Protein AF-A0A535EI92-F1 (afdb_monomer_lite)

Secondary structure (DSSP, 8-state):
---------PPPHHHHHHHHHHSS--EEEEEEEEEETTT--EEEEEEEEE-SSS-EEEEEEEEPBTBPP-EEEEEEETTEEEEEETT-SSBEE--SPPP----TT-EEEEEEEEEEETTEEEEEEEEEETTEEEEEEEETTT--EEEEEEE-TTSEEEEEEEESTT-SPPP-PPPGGGBPPPPPEEEEETT-EEE-SSEEEEEEEEEEEEPPSSTT--PPTTEEEEEEEEEEEE-SSS-EE-----EEE-TT--EE---S--SSSB----EE-TT-EEEEEEEEEEETT--S-EEEEEETTEEEEEE--

Sequence (309 aa):
MGAAVGCSLQPSPSELWGRPLQSSARNAHATITATSGASGTALQGDGVVVFKPRTAMSFRLRTRPGASPGELDVLEVNGVTYQRGAADQKWQHSSAPAPDPTWTGGTNPRLLGEDTVGGDRAWHLQATRGAAHVEMWVRQRDGYPLQVLTSNGTGTVFRFIYDQFNTASGVAAPRTPDIKPPARALSGRVGGALSLSTARISVISCDDNATPDDQTIVPRPGNRFVVVEVAVQNTGSGDLSTFFDWLLTDSARDTWSQALSVREPSFLGGELAPGETAQGYLTYEVTTSASQLVLTVKLDDDTASFALT

Structure (mmCIF, N/CA/C/O backbone):
data_AF-A0A535EI92-F1
#
_entry.id   AF-A0A535EI92-F1
#
loop_
_atom_site.group_PDB
_atom_site.id
_atom_site.type_symbol
_atom_site.label_atom_id
_atom_site.label_alt_id
_atom_site.label_comp_id
_atom_site.label_asym_id
_atom_site.label_entity_id
_atom_site.label_seq_id
_atom_site.pdbx_PDB_ins_code
_atom_site.Cartn_x
_atom_site.Cartn_y
_atom_site.Cartn_z
_atom_site.occupancy
_atom_site.B_iso_or_equiv
_atom_site.auth_seq_id
_atom_site.auth_comp_id
_atom_site.auth_asym_id
_atom_site.auth_atom_id
_atom_site.pdbx_PDB_model_num
ATOM 1 N N . MET A 1 1 ? 28.784 2.306 -68.649 1.00 40.06 1 MET A N 1
ATOM 2 C CA . MET A 1 1 ? 29.080 2.662 -67.245 1.00 40.06 1 MET A CA 1
ATOM 3 C C . MET A 1 1 ? 27.760 2.970 -66.560 1.00 40.06 1 MET A C 1
ATOM 5 O O . MET A 1 1 ? 27.216 4.039 -66.785 1.00 40.06 1 MET A O 1
ATOM 9 N N . GLY A 1 2 ? 27.188 2.005 -65.836 1.00 36.56 2 GLY A N 1
ATOM 10 C CA . GLY A 1 2 ? 25.969 2.203 -65.049 1.00 36.56 2 GLY A CA 1
ATOM 11 C C . GLY A 1 2 ? 26.345 2.270 -63.576 1.00 36.56 2 GLY A C 1
ATOM 12 O O . GLY A 1 2 ? 26.872 1.296 -63.046 1.00 36.56 2 GLY A O 1
ATOM 13 N N . ALA A 1 3 ? 26.141 3.424 -62.944 1.00 41.53 3 ALA A N 1
ATOM 14 C CA . ALA A 1 3 ? 26.351 3.594 -61.514 1.00 41.53 3 ALA A CA 1
ATOM 15 C C . ALA A 1 3 ? 25.178 2.956 -60.757 1.00 41.53 3 ALA A C 1
ATOM 17 O O . ALA A 1 3 ? 24.031 3.373 -60.912 1.00 41.53 3 ALA A O 1
ATOM 18 N N . ALA A 1 4 ? 25.466 1.934 -59.952 1.00 41.41 4 ALA A N 1
ATOM 19 C CA . ALA A 1 4 ? 24.516 1.384 -58.999 1.00 41.41 4 ALA A CA 1
ATOM 20 C C . ALA A 1 4 ? 24.383 2.362 -57.824 1.00 41.41 4 ALA A C 1
ATOM 22 O O . ALA A 1 4 ? 25.309 2.528 -57.030 1.00 41.41 4 ALA A O 1
ATOM 23 N N . VAL A 1 5 ? 23.234 3.028 -57.728 1.00 44.19 5 VAL A N 1
ATOM 24 C CA . VAL A 1 5 ? 22.846 3.800 -56.546 1.00 44.19 5 VAL A CA 1
ATOM 25 C C . VAL A 1 5 ? 22.486 2.793 -55.456 1.00 44.19 5 VAL A C 1
ATOM 27 O O . VAL A 1 5 ? 21.431 2.163 -55.500 1.00 44.19 5 VAL A O 1
ATOM 30 N N . GLY A 1 6 ? 23.394 2.595 -54.502 1.00 41.72 6 GLY A N 1
ATOM 31 C CA . GLY A 1 6 ? 23.129 1.819 -53.297 1.00 41.72 6 GLY A CA 1
ATOM 32 C C . GLY A 1 6 ? 22.065 2.527 -52.465 1.00 41.72 6 GLY A C 1
ATOM 33 O O . GLY A 1 6 ? 22.350 3.509 -51.787 1.00 41.72 6 GLY A O 1
ATOM 34 N N . CYS A 1 7 ? 20.827 2.051 -52.539 1.00 40.75 7 CYS A N 1
ATOM 35 C CA . CYS A 1 7 ? 19.742 2.522 -51.695 1.00 40.75 7 CYS A CA 1
ATOM 36 C C . CYS A 1 7 ? 19.939 1.912 -50.298 1.00 40.75 7 CYS A C 1
ATOM 38 O O . CYS A 1 7 ? 19.491 0.797 -50.033 1.00 40.75 7 CYS A O 1
ATOM 40 N N . SER A 1 8 ? 20.664 2.592 -49.405 1.00 49.22 8 SER A N 1
ATOM 41 C CA . SER A 1 8 ? 20.621 2.240 -47.984 1.00 49.22 8 SER A CA 1
ATOM 42 C C . SER A 1 8 ? 19.255 2.670 -47.453 1.00 49.22 8 SER A C 1
ATOM 44 O O . SER A 1 8 ? 19.061 3.837 -47.112 1.00 49.22 8 SER A O 1
ATOM 46 N N . LEU A 1 9 ? 18.288 1.752 -47.449 1.00 63.69 9 LEU A N 1
ATOM 47 C CA . LEU A 1 9 ? 16.987 1.965 -46.821 1.00 63.69 9 LEU A CA 1
ATOM 48 C C . LEU A 1 9 ? 17.207 2.296 -45.341 1.00 63.69 9 LEU A C 1
ATOM 50 O O . LEU A 1 9 ? 17.597 1.443 -44.543 1.00 63.69 9 LEU A O 1
ATOM 54 N N . GLN A 1 10 ? 17.004 3.565 -44.997 1.00 73.81 10 GLN A N 1
ATOM 55 C CA . GLN A 1 10 ? 17.010 4.021 -43.618 1.00 73.81 10 GLN A CA 1
ATOM 56 C C . GLN A 1 10 ? 15.885 3.291 -42.863 1.00 73.81 10 GLN A C 1
ATOM 58 O O . GLN A 1 10 ? 14.774 3.203 -43.391 1.00 73.81 10 GLN A O 1
ATOM 63 N N . PRO A 1 11 ? 16.140 2.759 -41.654 1.00 86.44 11 PRO A N 1
ATOM 64 C CA . PRO A 1 11 ? 15.120 2.050 -40.891 1.00 86.44 11 PRO A CA 1
ATOM 65 C C . PRO A 1 11 ? 13.905 2.940 -40.632 1.00 86.44 11 PRO A C 1
ATOM 67 O O . PRO A 1 11 ? 14.052 4.100 -40.237 1.00 86.44 11 PRO A O 1
ATOM 70 N N . SER A 1 12 ? 12.704 2.398 -40.807 1.00 94.94 12 SER A N 1
ATOM 71 C CA . SER A 1 12 ? 11.475 3.113 -40.476 1.00 94.94 12 SER A CA 1
ATOM 72 C C . SER A 1 12 ? 11.352 3.327 -38.957 1.00 94.94 12 SER A C 1
ATOM 74 O O . SER A 1 12 ? 11.836 2.507 -38.169 1.00 94.94 12 SER A O 1
ATOM 76 N N . PRO A 1 13 ? 10.644 4.377 -38.498 1.00 96.69 13 PRO A N 1
ATOM 77 C CA . PRO A 1 13 ? 10.394 4.586 -37.071 1.00 96.69 13 PRO A CA 1
ATOM 78 C C . PRO A 1 13 ? 9.729 3.390 -36.375 1.00 96.69 13 PRO A C 1
ATOM 80 O O . PRO A 1 13 ? 10.030 3.107 -35.219 1.00 96.69 13 PRO A O 1
ATOM 83 N N . SER A 1 14 ? 8.861 2.657 -37.081 1.00 96.06 14 SER A N 1
ATOM 84 C CA . SER A 1 14 ? 8.197 1.464 -36.536 1.00 96.06 14 SER A CA 1
ATOM 85 C C . SER A 1 14 ? 9.169 0.307 -36.323 1.00 96.06 14 SER A C 1
ATOM 87 O O . SER A 1 14 ? 9.126 -0.344 -35.279 1.00 96.06 14 SER A O 1
ATOM 89 N N . GLU A 1 15 ? 10.088 0.081 -37.263 1.00 95.75 15 GLU A N 1
ATOM 90 C CA . GLU A 1 15 ? 11.153 -0.911 -37.089 1.00 95.75 15 GLU A CA 1
ATOM 91 C C . GLU A 1 15 ? 12.067 -0.524 -35.926 1.00 95.75 15 GLU A C 1
ATOM 93 O O . GLU A 1 15 ? 12.337 -1.351 -35.058 1.00 95.75 15 GLU A O 1
ATOM 98 N N . LEU A 1 16 ? 12.503 0.739 -35.864 1.00 96.94 16 LEU A N 1
ATOM 99 C CA . LEU A 1 16 ? 13.352 1.247 -34.784 1.00 96.94 16 LEU A CA 1
ATOM 100 C C . LEU A 1 16 ? 12.697 1.107 -33.404 1.00 96.94 16 LEU A C 1
ATOM 102 O O . LEU A 1 16 ? 13.362 0.690 -32.459 1.00 96.94 16 LEU A O 1
ATOM 106 N N . TRP A 1 17 ? 11.397 1.386 -33.295 1.00 97.31 17 TRP A N 1
ATOM 107 C CA . TRP A 1 17 ? 10.634 1.231 -32.054 1.00 97.31 17 TRP A CA 1
ATOM 108 C C . TRP A 1 17 ? 10.570 -0.225 -31.567 1.00 97.31 17 TRP A C 1
ATOM 110 O O . TRP A 1 17 ? 10.648 -0.497 -30.368 1.00 97.31 17 TRP A O 1
ATOM 120 N N . GLY A 1 18 ? 10.453 -1.180 -32.495 1.00 95.88 18 GLY A N 1
ATOM 121 C CA . GLY A 1 18 ? 10.402 -2.611 -32.187 1.00 95.88 18 GLY A CA 1
ATOM 122 C C . GLY A 1 18 ? 11.764 -3.254 -31.894 1.00 95.88 18 GLY A C 1
ATOM 123 O O . GLY A 1 18 ? 11.810 -4.316 -31.268 1.00 95.88 18 GLY A O 1
ATOM 124 N N . ARG A 1 19 ? 12.877 -2.631 -32.307 1.00 96.25 19 ARG A N 1
ATOM 125 C CA . ARG A 1 19 ? 14.232 -3.216 -32.229 1.00 96.25 19 ARG A CA 1
ATOM 126 C C . ARG A 1 19 ? 14.643 -3.716 -30.847 1.00 96.25 19 ARG A C 1
ATOM 128 O O . ARG A 1 19 ? 15.116 -4.850 -30.776 1.00 96.25 19 ARG A O 1
ATOM 135 N N . PRO A 1 20 ? 14.440 -2.972 -29.750 1.00 96.62 20 PRO A N 1
ATOM 136 C CA . PRO A 1 20 ? 14.756 -3.473 -28.416 1.00 96.62 20 PRO A CA 1
ATOM 137 C C . PRO A 1 20 ? 14.125 -4.834 -28.087 1.00 96.62 20 PRO A C 1
ATOM 139 O O . PRO A 1 20 ? 14.799 -5.704 -27.531 1.00 96.62 20 PRO A O 1
ATOM 142 N N . LEU A 1 21 ? 12.879 -5.083 -28.512 1.00 92.62 21 LEU A N 1
ATOM 143 C CA . LEU A 1 21 ? 12.201 -6.372 -28.315 1.00 92.62 21 LEU A CA 1
ATOM 144 C C . LEU A 1 21 ? 12.803 -7.498 -29.164 1.00 92.62 21 LEU A C 1
ATOM 146 O O . LEU A 1 21 ? 12.713 -8.663 -28.781 1.00 92.62 21 LEU A O 1
ATOM 150 N N . GLN A 1 22 ? 13.462 -7.174 -30.273 1.00 94.50 22 GLN A N 1
ATOM 151 C CA . GLN A 1 22 ? 14.136 -8.131 -31.157 1.00 94.50 22 GLN A CA 1
ATOM 152 C C . GLN A 1 22 ? 15.621 -8.323 -30.804 1.00 94.50 22 GLN A C 1
ATOM 154 O O . GLN A 1 22 ? 16.217 -9.330 -31.171 1.00 94.50 22 GLN A O 1
ATOM 159 N N . SER A 1 23 ? 16.209 -7.389 -30.054 1.00 96.56 23 SER A N 1
ATOM 160 C CA . SER A 1 23 ? 17.613 -7.420 -29.639 1.00 96.56 23 SER A CA 1
ATOM 161 C C . SER A 1 23 ? 17.932 -8.546 -28.644 1.00 96.56 23 SER A C 1
ATOM 163 O O . SER A 1 23 ? 17.046 -9.164 -28.047 1.00 96.56 23 SER A O 1
ATOM 165 N N . SER A 1 24 ? 19.219 -8.776 -28.384 1.00 97.12 24 SER A N 1
ATOM 166 C CA . SER A 1 24 ? 19.689 -9.676 -27.324 1.00 97.12 24 SER A CA 1
ATOM 167 C C . SER A 1 24 ? 19.632 -9.081 -25.908 1.00 97.12 24 SER A C 1
ATOM 169 O O . SER A 1 24 ? 20.092 -9.739 -24.972 1.00 97.12 24 SER A O 1
ATOM 171 N N . ALA A 1 25 ? 19.086 -7.873 -25.712 1.00 96.19 25 ALA A N 1
ATOM 172 C CA . ALA A 1 25 ? 18.918 -7.289 -24.384 1.00 96.19 25 ALA A CA 1
ATOM 173 C C . ALA A 1 25 ? 17.900 -8.098 -23.563 1.00 96.19 25 ALA A C 1
ATOM 175 O O . ALA A 1 25 ? 16.751 -8.291 -23.971 1.00 96.19 25 ALA A O 1
ATOM 176 N N . ARG A 1 26 ? 18.334 -8.587 -22.399 1.00 96.50 26 ARG A N 1
ATOM 177 C CA . ARG A 1 26 ? 17.523 -9.355 -21.444 1.00 96.50 26 ARG A CA 1
ATOM 178 C C . ARG A 1 26 ? 17.284 -8.578 -20.163 1.00 96.50 26 ARG A C 1
ATOM 180 O O . ARG A 1 26 ? 16.163 -8.575 -19.668 1.00 96.50 26 ARG A O 1
ATOM 187 N N . ASN A 1 27 ? 18.319 -7.921 -19.654 1.00 96.94 27 ASN A N 1
ATOM 188 C CA . ASN A 1 27 ? 18.258 -7.042 -18.496 1.00 96.94 27 ASN A CA 1
ATOM 189 C C . ASN A 1 27 ? 19.295 -5.921 -18.622 1.00 96.94 27 ASN A C 1
ATOM 191 O O . ASN A 1 27 ? 20.163 -5.973 -19.498 1.00 96.94 27 ASN A O 1
ATOM 195 N N . ALA A 1 28 ? 19.172 -4.920 -17.764 1.00 97.56 28 ALA A N 1
ATOM 196 C CA . ALA A 1 28 ? 20.112 -3.822 -17.627 1.00 97.56 28 ALA A CA 1
ATOM 197 C C . ALA A 1 28 ? 20.137 -3.348 -16.176 1.00 97.56 28 ALA A C 1
ATOM 199 O O . ALA A 1 28 ? 19.125 -3.436 -15.469 1.00 97.56 28 ALA A O 1
ATOM 200 N N . HIS A 1 29 ? 21.275 -2.803 -15.766 1.00 97.44 29 HIS A N 1
ATOM 201 C CA . HIS A 1 29 ? 21.271 -1.838 -14.684 1.00 97.44 29 HIS A CA 1
ATOM 202 C C . HIS A 1 29 ? 20.548 -0.570 -15.167 1.00 97.44 29 HIS A C 1
ATOM 204 O O . HIS A 1 29 ? 20.582 -0.225 -16.354 1.00 97.44 29 HIS A O 1
ATOM 210 N N . ALA A 1 30 ? 19.829 0.085 -14.262 1.00 96.88 30 ALA A N 1
ATOM 211 C CA . ALA A 1 30 ? 19.029 1.251 -14.567 1.00 96.88 30 ALA A CA 1
ATOM 212 C C . ALA A 1 30 ? 19.160 2.299 -13.467 1.00 96.88 30 ALA A C 1
ATOM 214 O O . ALA A 1 30 ? 18.939 2.014 -12.291 1.00 96.88 30 ALA A O 1
ATOM 215 N N . THR A 1 31 ? 19.403 3.542 -13.870 1.00 96.44 31 THR A N 1
ATOM 216 C CA . THR A 1 31 ? 19.165 4.695 -12.998 1.00 96.44 31 THR A CA 1
ATOM 217 C C . THR A 1 31 ? 17.823 5.312 -13.343 1.00 96.44 31 THR A C 1
ATOM 219 O O . THR A 1 31 ? 17.448 5.400 -14.515 1.00 96.44 31 THR A O 1
ATOM 222 N N . ILE A 1 32 ? 17.089 5.736 -12.320 1.00 95.25 32 ILE A N 1
ATOM 223 C CA . ILE A 1 32 ? 15.795 6.394 -12.463 1.00 95.25 32 ILE A CA 1
ATOM 224 C C . ILE A 1 32 ? 15.858 7.785 -11.846 1.00 95.25 32 ILE A C 1
ATOM 226 O O . ILE A 1 32 ? 16.382 7.984 -10.752 1.00 95.25 32 ILE A O 1
ATOM 230 N N . THR A 1 33 ? 15.273 8.758 -12.532 1.00 93.00 33 THR A N 1
ATOM 231 C CA . THR A 1 33 ? 14.909 10.047 -11.943 1.00 93.00 33 THR A CA 1
ATOM 232 C C . THR A 1 33 ? 13.442 10.318 -12.215 1.00 93.00 33 THR A C 1
ATOM 234 O O . THR A 1 33 ? 12.990 10.086 -13.334 1.00 93.00 33 THR A O 1
ATOM 237 N N . ALA A 1 34 ? 12.710 10.820 -11.226 1.00 89.81 34 ALA A N 1
ATOM 238 C CA . ALA A 1 34 ? 11.322 11.231 -11.397 1.00 89.81 34 ALA A CA 1
ATOM 239 C C . ALA A 1 34 ? 11.150 12.693 -10.997 1.00 89.81 34 ALA A C 1
ATOM 241 O O . ALA A 1 34 ? 11.736 13.115 -10.002 1.00 89.81 34 ALA A O 1
ATOM 242 N N . THR A 1 35 ? 10.312 13.431 -11.721 1.00 84.31 35 THR A N 1
ATOM 243 C CA . THR A 1 35 ? 9.909 14.795 -11.359 1.00 84.31 35 THR A CA 1
ATOM 244 C C . THR A 1 35 ? 8.388 14.863 -11.289 1.00 84.31 35 THR A C 1
ATOM 246 O O . THR A 1 35 ? 7.707 14.595 -12.280 1.00 84.31 35 THR A O 1
ATOM 249 N N . SER A 1 36 ? 7.848 15.216 -10.120 1.00 74.75 36 SER A N 1
ATOM 250 C CA . SER A 1 36 ? 6.423 15.519 -9.940 1.00 74.75 36 SER A CA 1
ATOM 251 C C . SER A 1 36 ? 6.148 16.981 -10.294 1.00 74.75 36 SER A C 1
ATOM 253 O O . SER A 1 36 ? 6.672 17.883 -9.638 1.00 74.75 36 SER A O 1
ATOM 255 N N . GLY A 1 37 ? 5.309 17.224 -11.307 1.00 58.03 37 GLY A N 1
ATOM 256 C CA . GLY A 1 37 ? 4.952 18.580 -11.742 1.00 58.03 37 GLY A CA 1
ATOM 257 C C . GLY A 1 37 ? 4.198 19.418 -10.698 1.00 58.03 37 GLY A C 1
ATOM 258 O O . GLY A 1 37 ? 4.223 20.639 -10.789 1.00 58.03 37 GLY A O 1
ATOM 259 N N . ALA A 1 38 ? 3.563 18.793 -9.697 1.00 53.09 38 ALA A N 1
ATOM 260 C CA . ALA A 1 38 ? 2.739 19.488 -8.700 1.00 53.09 38 ALA A CA 1
ATOM 261 C C . ALA A 1 38 ? 3.468 19.794 -7.378 1.00 53.09 38 ALA A C 1
ATOM 263 O O . ALA A 1 38 ? 3.117 20.751 -6.695 1.00 53.09 38 ALA A O 1
ATOM 264 N N . SER A 1 39 ? 4.472 18.995 -7.001 1.00 56.25 39 SER A N 1
ATOM 265 C CA . SER A 1 39 ? 5.139 19.098 -5.691 1.00 56.25 39 SER A CA 1
ATOM 266 C C . SER A 1 39 ? 6.628 19.436 -5.773 1.00 56.25 39 SER A C 1
ATOM 268 O O . SER A 1 39 ? 7.278 19.571 -4.738 1.00 56.25 39 SER A O 1
ATOM 270 N N . GLY A 1 40 ? 7.206 19.502 -6.981 1.00 55.88 40 GLY A N 1
ATOM 271 C CA . GLY A 1 40 ? 8.652 19.670 -7.178 1.00 55.88 40 GLY A CA 1
ATOM 272 C C . GLY A 1 40 ? 9.491 18.520 -6.606 1.00 55.88 40 GLY A C 1
ATOM 273 O O . GLY A 1 40 ? 10.720 18.567 -6.649 1.00 55.88 40 GLY A O 1
ATOM 274 N N . THR A 1 41 ? 8.848 17.477 -6.067 1.00 60.22 41 THR A N 1
ATOM 275 C CA . THR A 1 41 ? 9.527 16.333 -5.471 1.00 60.22 41 THR A CA 1
ATOM 276 C C . THR A 1 41 ? 10.235 15.575 -6.576 1.00 60.22 41 THR A C 1
ATOM 278 O O . THR A 1 41 ? 9.604 15.010 -7.474 1.00 60.22 41 THR A O 1
ATOM 281 N N . ALA A 1 42 ? 11.559 15.588 -6.495 1.00 74.94 42 ALA A N 1
ATOM 282 C CA . ALA A 1 42 ? 12.410 14.803 -7.354 1.00 74.94 42 ALA A CA 1
ATOM 283 C C . ALA A 1 42 ? 12.824 13.527 -6.617 1.00 74.94 42 ALA A C 1
ATOM 285 O O . ALA A 1 42 ? 13.374 13.587 -5.513 1.00 74.94 42 ALA A O 1
ATOM 286 N N . LEU A 1 43 ? 12.556 12.379 -7.230 1.00 85.50 43 LEU A N 1
ATOM 287 C CA . LEU A 1 43 ? 13.066 11.087 -6.780 1.00 85.50 43 LEU A CA 1
ATOM 288 C C . LEU A 1 43 ? 14.261 10.708 -7.646 1.00 85.50 43 LEU A C 1
ATOM 290 O O . LEU A 1 43 ? 14.326 11.050 -8.830 1.00 85.50 43 LEU A O 1
ATOM 294 N N . GLN A 1 44 ? 15.197 9.984 -7.054 1.00 91.69 44 GLN A N 1
ATOM 295 C CA . GLN A 1 44 ? 16.272 9.319 -7.772 1.00 91.69 44 GLN A CA 1
ATOM 296 C C . GLN A 1 44 ? 16.402 7.888 -7.278 1.00 91.69 44 GLN A C 1
ATOM 298 O O . GLN A 1 44 ? 16.094 7.600 -6.123 1.00 91.69 44 GLN A O 1
ATOM 303 N N . GLY A 1 45 ? 16.867 6.996 -8.132 1.00 93.81 45 GLY A N 1
ATOM 304 C CA . GLY A 1 45 ? 17.064 5.616 -7.747 1.00 93.81 45 GLY A CA 1
ATOM 305 C C . GLY A 1 45 ? 17.987 4.869 -8.679 1.00 93.81 45 GLY A C 1
ATOM 306 O O . GLY A 1 45 ? 18.361 5.349 -9.749 1.00 93.81 45 GLY A O 1
ATOM 307 N N . ASP A 1 46 ? 18.321 3.681 -8.221 1.00 95.06 46 ASP A N 1
ATOM 308 C CA . ASP A 1 46 ? 19.272 2.763 -8.822 1.00 95.06 46 ASP A CA 1
ATOM 309 C C . ASP A 1 46 ? 18.689 1.356 -8.714 1.00 95.06 46 ASP A C 1
ATOM 311 O O . ASP A 1 46 ? 17.963 1.052 -7.754 1.00 95.06 46 ASP A O 1
ATOM 315 N N . GLY A 1 47 ? 18.911 0.526 -9.726 1.00 95.88 47 GLY A N 1
ATOM 316 C CA . GLY A 1 47 ? 18.259 -0.764 -9.773 1.00 95.88 47 GLY A CA 1
ATOM 317 C C . GLY A 1 47 ? 18.514 -1.572 -11.029 1.00 95.88 47 GLY A C 1
ATOM 318 O O . GLY A 1 47 ? 19.403 -1.303 -11.832 1.00 95.88 47 GLY A O 1
ATOM 319 N N . VAL A 1 48 ? 17.695 -2.603 -11.185 1.00 97.31 48 VAL A N 1
ATOM 320 C CA . VAL A 1 48 ? 17.748 -3.541 -12.304 1.00 97.31 48 VAL A CA 1
ATOM 321 C C . VAL A 1 48 ? 16.394 -3.571 -12.983 1.00 97.31 48 VAL A C 1
ATOM 323 O O . VAL A 1 48 ? 15.360 -3.670 -12.320 1.00 97.31 48 VAL A O 1
ATOM 326 N N . VAL A 1 49 ? 16.410 -3.564 -14.314 1.00 97.19 49 VAL A N 1
ATOM 327 C CA . VAL A 1 49 ? 15.240 -3.839 -15.149 1.00 97.19 49 VAL A CA 1
ATOM 328 C C . VAL A 1 49 ? 15.501 -5.099 -15.960 1.00 97.19 49 VAL A C 1
ATOM 330 O O . VAL A 1 49 ? 16.507 -5.223 -16.656 1.00 97.19 49 VAL A O 1
ATOM 333 N N . VAL A 1 50 ? 14.572 -6.043 -15.884 1.00 96.25 50 VAL A N 1
ATOM 334 C CA . VAL A 1 50 ? 14.506 -7.229 -16.733 1.00 96.25 50 VAL A CA 1
ATOM 335 C C . VAL A 1 50 ? 13.484 -6.952 -17.824 1.00 96.25 50 VAL A C 1
ATOM 337 O O . VAL A 1 50 ? 12.337 -6.638 -17.533 1.00 96.25 50 VAL A O 1
ATOM 340 N N . PHE A 1 51 ? 13.893 -7.080 -19.083 1.00 94.06 51 PHE A N 1
ATOM 341 C CA . PHE A 1 51 ? 13.025 -6.934 -20.254 1.00 94.06 51 PHE A CA 1
ATOM 342 C C . PHE A 1 51 ? 12.479 -8.285 -20.735 1.00 94.06 51 PHE A C 1
ATOM 344 O O . PHE A 1 51 ? 11.402 -8.347 -21.322 1.00 94.06 51 PHE A O 1
ATOM 351 N N . LYS A 1 52 ? 13.240 -9.374 -20.540 1.00 92.81 52 LYS A N 1
ATOM 352 C CA . LYS A 1 52 ? 12.923 -10.713 -21.069 1.00 92.81 52 LYS A CA 1
ATOM 353 C C . LYS A 1 52 ? 13.248 -11.823 -20.065 1.00 92.81 52 LYS A C 1
ATOM 355 O O . LYS A 1 52 ? 14.247 -11.714 -19.358 1.00 92.81 52 LYS A O 1
ATOM 360 N N . PRO A 1 53 ? 12.489 -12.940 -20.069 1.00 90.94 53 PRO A N 1
ATOM 361 C CA . PRO A 1 53 ? 11.317 -13.225 -20.915 1.00 90.94 53 PRO A CA 1
ATOM 362 C C . PRO A 1 53 ? 10.038 -12.516 -20.450 1.00 90.94 53 PRO A C 1
ATOM 364 O O . PRO A 1 53 ? 9.050 -12.491 -21.177 1.00 90.94 53 PRO A O 1
ATOM 367 N N . ARG A 1 54 ? 10.053 -11.958 -19.240 1.00 90.31 54 ARG A N 1
ATOM 368 C CA . ARG A 1 54 ? 8.966 -11.173 -18.666 1.00 90.31 54 ARG A CA 1
ATOM 369 C C . ARG A 1 54 ? 9.555 -9.940 -18.011 1.00 90.31 54 ARG A C 1
ATOM 371 O O . ARG A 1 54 ? 10.643 -10.027 -17.441 1.00 90.31 54 ARG A O 1
ATOM 378 N N . THR A 1 55 ? 8.826 -8.835 -18.089 1.00 92.00 55 THR A N 1
ATOM 379 C CA . THR A 1 55 ? 9.230 -7.601 -17.428 1.00 92.00 55 THR A CA 1
ATOM 380 C C . THR A 1 55 ? 9.223 -7.789 -15.917 1.00 92.00 55 THR A C 1
ATOM 382 O O . THR A 1 55 ? 8.271 -8.336 -15.353 1.00 92.00 55 THR A O 1
ATOM 385 N N . ALA A 1 56 ? 10.301 -7.352 -15.281 1.00 95.75 56 ALA A N 1
ATOM 386 C CA . ALA A 1 56 ? 10.416 -7.243 -13.837 1.00 95.75 56 ALA A CA 1
ATOM 387 C C . ALA A 1 56 ? 11.423 -6.142 -13.503 1.00 95.75 56 ALA A C 1
ATOM 389 O O . ALA A 1 56 ? 12.293 -5.829 -14.317 1.00 95.75 56 ALA A O 1
ATOM 390 N N . MET A 1 57 ? 11.343 -5.568 -12.310 1.00 96.56 57 MET A N 1
ATOM 391 C CA . MET A 1 57 ? 12.311 -4.565 -11.875 1.00 96.56 57 MET A CA 1
ATOM 392 C C . MET A 1 57 ? 12.483 -4.544 -10.367 1.00 96.56 57 MET A C 1
ATOM 394 O O . MET A 1 57 ? 11.560 -4.883 -9.635 1.00 96.56 57 MET A O 1
ATOM 398 N N . SER A 1 58 ? 13.649 -4.096 -9.922 1.00 96.44 58 SER A N 1
ATOM 399 C CA . SER A 1 58 ? 13.949 -3.825 -8.521 1.00 96.44 58 SER A CA 1
ATOM 400 C C . SER A 1 58 ? 14.706 -2.512 -8.446 1.00 96.44 58 SER A C 1
ATOM 402 O O . SER A 1 58 ? 15.784 -2.411 -9.023 1.00 96.44 58 SER A O 1
ATOM 404 N N . PHE A 1 59 ? 14.165 -1.535 -7.730 1.00 95.88 59 PHE A N 1
ATOM 405 C CA . PHE A 1 59 ? 14.759 -0.218 -7.545 1.00 95.88 59 PHE A CA 1
ATOM 406 C C . PHE A 1 59 ? 14.833 0.145 -6.073 1.00 95.88 59 PHE A C 1
ATOM 408 O O . PHE A 1 59 ? 13.898 -0.099 -5.315 1.00 95.88 59 PHE A O 1
ATOM 415 N N . ARG A 1 60 ? 15.912 0.826 -5.703 1.00 94.75 60 ARG A N 1
ATOM 416 C CA . ARG A 1 60 ? 15.995 1.586 -4.461 1.00 94.75 60 ARG A CA 1
ATOM 417 C C . ARG A 1 60 ? 15.813 3.060 -4.778 1.00 94.75 60 ARG A C 1
ATOM 419 O O . ARG A 1 60 ? 16.659 3.664 -5.436 1.00 94.75 60 ARG A O 1
ATOM 426 N N . LEU A 1 61 ? 14.700 3.629 -4.332 1.00 92.31 61 LEU A N 1
ATOM 427 C CA . LEU A 1 61 ? 14.330 5.020 -4.565 1.00 92.31 61 LEU A CA 1
ATOM 428 C C . LEU A 1 61 ? 14.650 5.868 -3.339 1.00 92.31 61 LEU A C 1
ATOM 430 O O . LEU A 1 61 ? 14.451 5.447 -2.202 1.00 92.31 61 LEU A O 1
ATOM 434 N N . ARG A 1 62 ? 15.112 7.092 -3.579 1.00 89.94 62 ARG A N 1
ATOM 435 C CA . ARG A 1 62 ? 15.408 8.099 -2.563 1.00 89.94 62 ARG A CA 1
ATOM 436 C C . ARG A 1 62 ? 14.850 9.449 -2.987 1.00 89.94 62 ARG A C 1
ATOM 438 O O . ARG A 1 62 ? 14.938 9.824 -4.160 1.00 89.94 62 ARG A O 1
ATOM 445 N N . THR A 1 63 ? 14.309 10.202 -2.036 1.00 83.62 63 THR A N 1
ATOM 446 C CA . THR A 1 63 ? 14.028 11.627 -2.250 1.00 83.62 63 THR A CA 1
ATOM 447 C C . THR A 1 63 ? 15.337 12.397 -2.419 1.00 83.62 63 THR A C 1
ATOM 449 O O . THR A 1 63 ? 16.358 12.068 -1.811 1.00 83.62 63 THR A O 1
ATOM 452 N N . ARG A 1 64 ? 15.350 13.404 -3.302 1.00 70.75 64 ARG A N 1
ATOM 453 C CA . ARG A 1 64 ? 16.528 14.268 -3.448 1.00 70.75 64 ARG A CA 1
ATOM 454 C C . ARG A 1 64 ? 16.780 15.091 -2.172 1.00 70.75 64 ARG A C 1
ATOM 456 O O . ARG A 1 64 ? 15.830 15.402 -1.449 1.00 70.75 64 ARG A O 1
ATOM 463 N N . PRO A 1 65 ? 18.038 15.506 -1.927 1.00 57.03 65 PRO A N 1
ATOM 464 C CA . PRO A 1 65 ? 18.377 16.425 -0.841 1.00 57.03 65 PRO A CA 1
ATOM 465 C C . PRO A 1 65 ? 17.507 17.694 -0.874 1.00 57.03 65 PRO A C 1
ATOM 467 O O . PRO A 1 65 ? 17.396 18.328 -1.922 1.00 57.03 65 PRO A O 1
ATOM 470 N N . GLY A 1 66 ? 16.891 18.056 0.258 1.00 57.47 66 GLY A N 1
ATOM 471 C CA . GLY A 1 66 ? 16.010 19.229 0.397 1.00 57.47 66 GLY A CA 1
ATOM 472 C C . GLY A 1 66 ? 14.508 18.915 0.491 1.00 57.47 66 GLY A C 1
ATOM 473 O O . GLY A 1 66 ? 13.740 19.784 0.891 1.00 57.47 66 GLY A O 1
ATOM 474 N N . ALA A 1 67 ? 14.091 17.683 0.185 1.00 60.16 67 ALA A N 1
ATOM 475 C CA . ALA A 1 67 ? 12.781 17.144 0.561 1.00 60.16 67 ALA A CA 1
ATOM 476 C C . ALA A 1 67 ? 12.892 16.323 1.860 1.00 60.16 67 ALA A C 1
ATOM 478 O O . ALA A 1 67 ? 14.001 15.967 2.267 1.00 60.16 67 ALA A O 1
ATOM 479 N N . SER A 1 68 ? 11.761 15.983 2.495 1.00 58.78 68 SER A N 1
ATOM 480 C CA . SER A 1 68 ? 11.768 15.034 3.616 1.00 58.78 68 SER A CA 1
ATOM 481 C C . SER A 1 68 ? 12.481 13.743 3.185 1.00 58.78 68 SER A C 1
ATOM 483 O O . SER A 1 68 ? 12.116 13.169 2.149 1.00 58.78 68 SER A O 1
ATOM 485 N N . PRO A 1 69 ? 13.527 13.308 3.910 1.00 62.72 69 PRO A N 1
ATOM 486 C CA . PRO A 1 69 ? 14.293 12.132 3.535 1.00 62.72 69 PRO A CA 1
ATOM 487 C C . PRO A 1 69 ? 13.394 10.898 3.599 1.00 62.72 69 PRO A C 1
ATOM 489 O O . PRO A 1 69 ? 12.782 10.612 4.625 1.00 62.72 69 PRO A O 1
ATOM 492 N N . GLY A 1 70 ? 13.310 10.182 2.483 1.00 77.94 70 GLY A N 1
ATOM 493 C CA . GLY A 1 70 ? 12.583 8.929 2.366 1.00 77.94 70 GLY A CA 1
ATOM 494 C C . GLY A 1 70 ? 13.346 7.988 1.449 1.00 77.94 70 GLY A C 1
ATOM 495 O O . GLY A 1 70 ? 13.788 8.394 0.372 1.00 77.94 70 GLY A O 1
ATOM 496 N N . GLU A 1 71 ? 13.513 6.744 1.889 1.00 88.12 71 GLU A N 1
ATOM 497 C CA . GLU A 1 71 ? 14.033 5.646 1.079 1.00 88.12 71 GLU A CA 1
ATOM 498 C C . GLU A 1 71 ? 12.957 4.564 0.965 1.00 88.12 71 GLU A C 1
ATOM 500 O O . GLU A 1 71 ? 12.293 4.222 1.948 1.00 88.12 71 GLU A O 1
ATOM 505 N N . LEU A 1 72 ? 12.773 4.074 -0.258 1.00 91.00 72 LEU A N 1
ATOM 506 C CA . LEU A 1 72 ? 11.748 3.113 -0.630 1.00 91.00 72 LEU A CA 1
ATOM 507 C C . LEU A 1 72 ? 12.347 2.096 -1.600 1.00 91.00 72 LEU A C 1
ATOM 509 O O . LEU A 1 72 ? 12.738 2.453 -2.712 1.00 91.00 72 LEU A O 1
ATOM 513 N N . ASP A 1 73 ? 12.376 0.829 -1.206 1.00 94.38 73 ASP A N 1
ATOM 514 C CA . ASP A 1 73 ? 12.610 -0.264 -2.143 1.00 94.38 73 ASP A CA 1
ATOM 515 C C . ASP A 1 73 ? 11.293 -0.544 -2.894 1.00 94.38 73 ASP A C 1
ATOM 517 O O . ASP A 1 73 ? 10.233 -0.692 -2.281 1.00 94.38 73 ASP A O 1
ATOM 521 N N . VAL A 1 74 ? 11.353 -0.613 -4.225 1.00 95.38 74 VAL A N 1
ATOM 522 C CA . VAL A 1 74 ? 10.232 -0.950 -5.113 1.00 95.38 74 VAL A CA 1
ATOM 523 C C . VAL A 1 74 ? 10.623 -2.150 -5.957 1.00 95.38 74 VAL A C 1
ATOM 525 O O . VAL A 1 74 ? 11.675 -2.162 -6.591 1.00 95.38 74 VAL A O 1
ATOM 528 N N . LEU A 1 75 ? 9.752 -3.147 -6.000 1.00 95.88 75 LEU A N 1
ATOM 529 C CA . LEU A 1 75 ? 9.953 -4.380 -6.741 1.00 95.88 75 LEU A CA 1
ATOM 530 C C . LEU A 1 75 ? 8.678 -4.696 -7.518 1.00 95.88 75 LEU A C 1
ATOM 532 O O . LEU A 1 75 ? 7.607 -4.761 -6.927 1.00 95.88 75 LEU A O 1
ATOM 536 N N . GLU A 1 76 ? 8.779 -4.920 -8.823 1.00 95.81 76 GLU A N 1
ATOM 537 C CA . GLU A 1 76 ? 7.654 -5.390 -9.635 1.00 95.81 76 GLU A CA 1
ATOM 538 C C . GLU A 1 76 ? 8.024 -6.700 -10.321 1.00 95.81 76 GLU A C 1
ATOM 540 O O . GLU A 1 76 ? 9.036 -6.787 -11.019 1.00 95.81 76 GLU A O 1
ATOM 545 N N . VAL A 1 77 ? 7.203 -7.731 -10.115 1.00 94.38 77 VAL A N 1
ATOM 546 C CA . VAL A 1 77 ? 7.381 -9.052 -10.727 1.00 94.38 77 VAL A CA 1
ATOM 547 C C . VAL A 1 77 ? 6.017 -9.606 -11.115 1.00 94.38 77 VAL A C 1
ATOM 549 O O . VAL A 1 77 ? 5.123 -9.704 -10.280 1.00 94.38 77 VAL A O 1
ATOM 552 N N . ASN A 1 78 ? 5.853 -9.997 -12.384 1.00 88.94 78 ASN A N 1
ATOM 553 C CA . ASN A 1 78 ? 4.590 -10.521 -12.928 1.00 88.94 78 ASN A CA 1
ATOM 554 C C . ASN A 1 78 ? 3.377 -9.589 -12.691 1.00 88.94 78 ASN A C 1
ATOM 556 O O . ASN A 1 78 ? 2.277 -10.068 -12.427 1.00 88.94 78 ASN A O 1
ATOM 560 N N . GLY A 1 79 ? 3.578 -8.269 -12.769 1.00 87.69 79 GLY A N 1
ATOM 561 C CA . GLY A 1 79 ? 2.521 -7.270 -12.560 1.00 87.69 79 GLY A CA 1
ATOM 562 C C . GLY A 1 79 ? 2.097 -7.076 -11.101 1.00 87.69 79 GLY A C 1
ATOM 563 O O . GLY A 1 79 ? 1.118 -6.382 -10.844 1.00 87.69 79 GLY A O 1
ATOM 564 N N . VAL A 1 80 ? 2.807 -7.686 -10.146 1.00 92.56 80 VAL A N 1
ATOM 565 C CA . VAL A 1 80 ? 2.610 -7.449 -8.713 1.00 92.56 80 VAL A CA 1
ATOM 566 C C . VAL A 1 80 ? 3.700 -6.517 -8.212 1.00 92.56 80 VAL A C 1
ATOM 568 O O . VAL A 1 80 ? 4.888 -6.827 -8.337 1.00 92.56 80 VAL A O 1
ATOM 571 N N . THR A 1 81 ? 3.281 -5.407 -7.609 1.00 94.88 81 THR A N 1
ATOM 572 C CA . THR A 1 81 ? 4.172 -4.417 -7.004 1.00 94.88 81 THR A CA 1
ATOM 573 C C . THR A 1 81 ? 4.322 -4.673 -5.512 1.00 94.88 81 THR A C 1
ATOM 575 O O . THR A 1 81 ? 3.340 -4.761 -4.770 1.00 94.88 81 THR A O 1
ATOM 578 N N . TYR A 1 82 ? 5.571 -4.733 -5.072 1.00 94.94 82 TYR A N 1
ATOM 579 C CA . TYR A 1 82 ? 5.983 -4.798 -3.683 1.00 94.94 82 TYR A CA 1
ATOM 580 C C . TYR A 1 82 ? 6.765 -3.540 -3.329 1.00 94.94 82 TYR A C 1
ATOM 582 O O . TYR A 1 82 ? 7.538 -3.018 -4.135 1.00 94.94 82 TYR A O 1
ATOM 590 N N . GLN A 1 83 ? 6.575 -3.068 -2.106 1.00 94.31 83 GLN A N 1
ATOM 591 C CA . GLN A 1 83 ? 7.283 -1.917 -1.566 1.00 94.31 83 GLN A CA 1
ATOM 592 C C . GLN A 1 83 ? 7.802 -2.219 -0.168 1.00 94.31 83 GLN A C 1
ATOM 594 O O . GLN A 1 83 ? 7.246 -3.065 0.530 1.00 94.31 83 GLN A O 1
ATOM 599 N N . ARG A 1 84 ? 8.873 -1.544 0.236 1.00 93.06 84 ARG A N 1
ATOM 600 C CA . ARG A 1 84 ? 9.400 -1.613 1.599 1.00 93.06 84 ARG A CA 1
ATOM 601 C C . ARG A 1 84 ? 10.110 -0.306 1.928 1.00 93.06 84 ARG A C 1
ATOM 603 O O . ARG A 1 84 ? 11.030 0.080 1.206 1.00 93.06 84 ARG A O 1
ATOM 610 N N . GLY A 1 85 ? 9.675 0.389 2.974 1.00 89.25 85 GLY A N 1
ATOM 611 C CA . GLY A 1 85 ? 10.377 1.563 3.482 1.00 89.25 85 GLY A CA 1
ATOM 612 C C . GLY A 1 85 ? 11.685 1.178 4.173 1.00 89.25 85 GLY A C 1
ATOM 613 O O . GLY A 1 85 ? 11.887 0.030 4.558 1.00 89.25 85 GLY A O 1
ATOM 614 N N . ALA A 1 86 ? 12.583 2.143 4.372 1.00 85.75 86 ALA A N 1
ATOM 615 C CA . ALA A 1 86 ? 13.880 1.878 5.007 1.00 85.75 86 ALA A CA 1
ATOM 616 C C . ALA A 1 86 ? 13.796 1.311 6.437 1.00 85.75 86 ALA A C 1
ATOM 618 O O . ALA A 1 86 ? 14.687 0.570 6.846 1.00 85.75 86 ALA A O 1
ATOM 619 N N . ALA A 1 87 ? 12.750 1.660 7.192 1.00 82.56 87 ALA A N 1
ATOM 620 C CA . ALA A 1 87 ? 12.516 1.132 8.537 1.00 82.56 87 ALA A CA 1
ATOM 621 C C . ALA A 1 87 ? 11.734 -0.195 8.535 1.00 82.56 87 ALA A C 1
ATOM 623 O O . ALA A 1 87 ? 11.689 -0.885 9.554 1.00 82.56 87 ALA A O 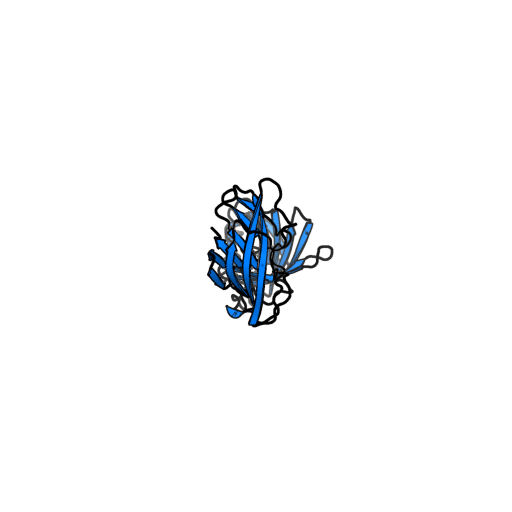1
ATOM 624 N N . ASP A 1 88 ? 11.130 -0.566 7.403 1.00 84.88 88 ASP A N 1
ATOM 625 C CA . ASP A 1 88 ? 10.270 -1.737 7.315 1.00 84.88 88 ASP A CA 1
ATOM 626 C C . ASP A 1 88 ? 11.109 -3.003 7.148 1.00 84.88 88 ASP A C 1
ATOM 628 O O . ASP A 1 88 ? 11.946 -3.127 6.253 1.00 84.88 88 ASP A O 1
ATOM 632 N N . GLN A 1 89 ? 10.838 -4.006 7.980 1.00 85.44 89 GLN A N 1
ATOM 633 C CA . GLN A 1 89 ? 11.519 -5.299 7.885 1.00 85.44 89 GLN A CA 1
ATOM 634 C C . GLN A 1 89 ? 10.914 -6.214 6.809 1.00 85.44 89 GLN A C 1
ATOM 636 O O . GLN A 1 89 ? 11.569 -7.158 6.362 1.00 85.44 89 GLN A O 1
ATOM 641 N N . LYS A 1 90 ? 9.673 -5.949 6.381 1.00 89.31 90 LYS A N 1
ATOM 642 C CA . LYS A 1 90 ? 8.917 -6.788 5.441 1.00 89.31 90 LYS A CA 1
ATOM 643 C C . LYS A 1 90 ? 8.421 -5.990 4.245 1.00 89.31 90 LYS A C 1
ATOM 645 O O . LYS A 1 90 ? 8.102 -4.814 4.357 1.00 89.31 90 LYS A O 1
ATOM 650 N N . TRP A 1 91 ? 8.330 -6.663 3.106 1.00 94.25 91 TRP A N 1
ATOM 651 C CA . TRP A 1 91 ? 7.682 -6.152 1.907 1.00 94.25 91 TRP A CA 1
ATOM 652 C C . TRP A 1 91 ? 6.178 -6.064 2.106 1.00 94.25 91 TRP A C 1
ATOM 654 O O . TRP A 1 91 ? 5.587 -6.941 2.719 1.00 94.25 91 TRP A O 1
ATOM 664 N N . GLN A 1 92 ? 5.534 -5.079 1.510 1.00 91.62 92 GLN A N 1
ATOM 665 C CA . GLN A 1 92 ? 4.082 -4.980 1.451 1.00 91.62 92 GLN A CA 1
ATOM 666 C C . GLN A 1 92 ? 3.620 -4.919 0.001 1.00 91.62 92 GLN A C 1
ATOM 668 O O . GLN A 1 92 ? 4.328 -4.403 -0.866 1.00 91.62 92 GLN A O 1
ATOM 673 N N . HIS A 1 93 ? 2.427 -5.446 -0.264 1.00 91.19 93 HIS A N 1
ATOM 674 C CA . HIS A 1 93 ? 1.772 -5.237 -1.548 1.00 91.19 93 HIS A CA 1
ATOM 675 C C . HIS A 1 93 ? 1.426 -3.758 -1.706 1.00 91.19 93 HIS A C 1
ATOM 677 O O . HIS A 1 93 ? 0.893 -3.143 -0.784 1.00 91.19 93 HIS A O 1
ATOM 683 N N . SER A 1 94 ? 1.708 -3.200 -2.879 1.00 88.25 94 SER A N 1
ATOM 684 C CA . SER A 1 94 ? 1.323 -1.832 -3.209 1.00 88.25 94 SER A CA 1
ATOM 685 C C . SER A 1 94 ? 0.221 -1.830 -4.257 1.00 88.25 94 SER A C 1
ATOM 687 O O . SER A 1 94 ? 0.309 -2.528 -5.266 1.00 88.25 94 SER A O 1
ATOM 689 N N . SER A 1 95 ? -0.814 -1.027 -4.019 1.00 84.12 95 SER A N 1
ATOM 690 C CA . SER A 1 95 ? -1.831 -0.697 -5.022 1.00 84.12 95 SER A CA 1
ATOM 691 C C . SER A 1 95 ? -1.399 0.459 -5.929 1.00 84.12 95 SER A C 1
ATOM 693 O O . SER A 1 95 ? -2.039 0.705 -6.951 1.00 84.12 95 SER A O 1
ATOM 695 N N . ALA A 1 96 ? -0.322 1.171 -5.576 1.00 82.38 96 ALA A N 1
ATOM 696 C CA . ALA A 1 96 ? 0.236 2.206 -6.427 1.00 82.38 96 ALA A CA 1
ATOM 697 C C . ALA A 1 96 ? 0.940 1.553 -7.630 1.00 82.38 96 ALA A C 1
ATOM 699 O O . ALA A 1 96 ? 1.729 0.619 -7.441 1.00 82.38 96 ALA A O 1
ATOM 700 N N . PRO A 1 97 ? 0.694 2.034 -8.862 1.00 82.50 97 PRO A N 1
ATOM 701 C CA . PRO A 1 97 ? 1.401 1.526 -10.026 1.00 82.50 97 PRO A CA 1
ATOM 702 C C . PRO A 1 97 ? 2.893 1.808 -9.868 1.00 82.50 97 PRO A C 1
ATOM 704 O O . PRO A 1 97 ? 3.292 2.908 -9.468 1.00 82.50 97 PRO A O 1
ATOM 707 N N . ALA A 1 98 ? 3.718 0.815 -10.178 1.00 88.44 98 ALA A N 1
ATOM 708 C CA . ALA A 1 98 ? 5.151 1.014 -10.158 1.00 88.44 98 ALA A CA 1
ATOM 709 C C . ALA A 1 98 ? 5.581 1.906 -11.344 1.00 88.44 98 ALA A C 1
ATOM 711 O O . ALA A 1 98 ? 4.848 2.019 -12.334 1.00 88.44 98 ALA A O 1
ATOM 712 N N . PRO A 1 99 ? 6.746 2.575 -11.268 1.00 89.94 99 PRO A N 1
ATOM 713 C CA . PRO A 1 99 ? 7.304 3.271 -12.424 1.00 89.94 99 PRO A CA 1
ATOM 714 C C . PRO A 1 99 ? 7.440 2.314 -13.613 1.00 89.94 99 PRO A C 1
ATOM 716 O O . PRO A 1 99 ? 8.009 1.246 -13.452 1.00 89.94 99 PRO A O 1
ATOM 719 N N . ASP A 1 100 ? 6.951 2.681 -14.797 1.00 91.56 100 ASP A N 1
ATOM 720 C CA . ASP A 1 100 ? 7.059 1.832 -15.991 1.00 91.56 100 ASP A CA 1
ATOM 721 C C . ASP A 1 100 ? 8.386 2.127 -16.716 1.00 91.56 100 ASP A C 1
ATOM 723 O O . ASP A 1 100 ? 8.504 3.195 -17.336 1.00 91.56 100 ASP A O 1
ATOM 727 N N . PRO A 1 101 ? 9.382 1.217 -16.665 1.00 93.56 101 PRO A N 1
ATOM 728 C CA . PRO A 1 101 ? 10.668 1.401 -17.330 1.00 93.56 101 PRO A CA 1
ATOM 729 C C . PRO A 1 101 ? 10.586 1.128 -18.842 1.00 93.56 101 PRO A C 1
ATOM 731 O O . PRO A 1 101 ? 11.558 1.280 -19.581 1.00 93.56 101 PRO A O 1
ATOM 734 N N . THR A 1 102 ? 9.450 0.670 -19.357 1.00 92.12 102 THR A N 1
ATOM 735 C CA . THR A 1 102 ? 9.381 0.136 -20.715 1.00 92.12 102 THR A CA 1
ATOM 736 C C . THR A 1 102 ? 8.821 1.138 -21.720 1.00 92.12 102 THR A C 1
ATOM 738 O O . THR A 1 102 ? 8.041 2.035 -21.403 1.00 92.12 102 THR A O 1
ATOM 741 N N . TRP A 1 103 ? 9.166 0.930 -22.991 1.00 93.19 103 TRP A N 1
ATOM 742 C CA . TRP A 1 103 ? 8.597 1.612 -24.164 1.00 93.19 103 TRP A CA 1
ATOM 743 C C . TRP A 1 103 ? 7.410 0.840 -24.781 1.00 93.19 103 TRP A C 1
ATOM 745 O O . TRP A 1 103 ? 6.788 1.285 -25.744 1.00 93.19 103 TRP A O 1
ATOM 755 N N . THR A 1 104 ? 7.032 -0.311 -24.215 1.00 91.06 104 THR A N 1
ATOM 756 C CA . THR A 1 104 ? 5.994 -1.193 -24.779 1.00 91.06 104 THR A CA 1
ATOM 757 C C . THR A 1 104 ? 4.599 -0.549 -24.818 1.00 91.06 104 THR A C 1
ATOM 759 O O . THR A 1 104 ? 4.310 0.391 -24.087 1.00 91.06 104 THR A O 1
ATOM 762 N N . GLY A 1 105 ? 3.727 -0.966 -25.737 1.00 90.06 105 GLY A N 1
ATOM 763 C CA . GLY A 1 105 ? 2.385 -0.373 -25.877 1.00 90.06 105 GLY A CA 1
ATOM 764 C C . GLY A 1 105 ? 2.340 1.050 -26.462 1.00 90.06 105 GLY A C 1
ATOM 765 O O . GLY A 1 105 ? 1.253 1.600 -26.618 1.00 90.06 105 GLY A O 1
ATOM 766 N N . GLY A 1 106 ? 3.486 1.651 -26.807 1.00 93.44 106 GLY A N 1
ATOM 767 C CA . GLY A 1 106 ? 3.527 2.875 -27.608 1.00 93.44 106 GLY A CA 1
ATOM 768 C C . GLY A 1 106 ? 3.088 2.624 -29.055 1.00 93.44 106 GLY A C 1
ATOM 769 O O . GLY A 1 106 ? 3.428 1.598 -29.645 1.00 93.44 106 GLY A O 1
ATOM 770 N N . THR A 1 107 ? 2.353 3.573 -29.629 1.00 95.50 107 THR A N 1
ATOM 771 C CA . THR A 1 107 ? 1.821 3.540 -31.001 1.00 95.50 107 THR A CA 1
ATOM 772 C C . THR A 1 107 ? 2.246 4.783 -31.782 1.00 95.50 107 THR A C 1
ATOM 774 O O . THR A 1 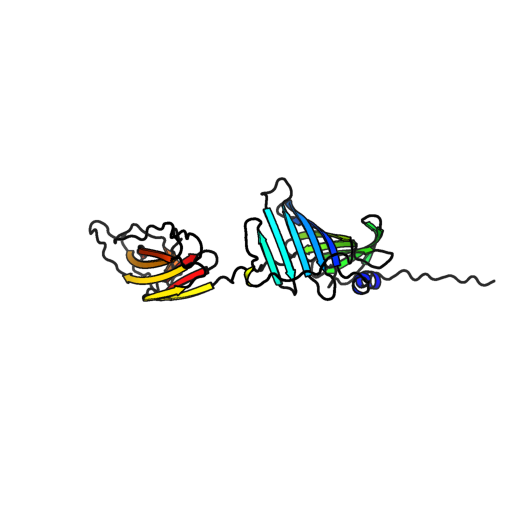107 ? 2.632 5.791 -31.192 1.00 95.50 107 THR A O 1
ATOM 777 N N . ASN A 1 108 ? 2.174 4.724 -33.115 1.00 96.06 108 ASN A N 1
ATOM 778 C CA . ASN A 1 108 ? 2.557 5.822 -34.014 1.00 96.06 108 ASN A CA 1
ATOM 779 C C . ASN A 1 108 ? 3.983 6.365 -33.772 1.00 96.06 108 ASN A C 1
ATOM 781 O O . ASN A 1 108 ? 4.144 7.579 -33.612 1.00 96.06 108 ASN A O 1
ATOM 785 N N . PRO A 1 109 ? 5.018 5.501 -33.719 1.00 97.69 109 PRO A N 1
ATOM 786 C CA . PRO A 1 109 ? 6.372 5.948 -33.429 1.00 97.69 109 PRO A CA 1
ATOM 787 C C . PRO A 1 109 ? 6.886 6.907 -34.505 1.00 97.69 109 PRO A C 1
ATOM 789 O O . PRO A 1 109 ? 6.667 6.713 -35.703 1.00 97.69 109 PRO A O 1
ATOM 792 N N . ARG A 1 110 ? 7.612 7.930 -34.066 1.00 97.62 110 ARG A N 1
ATOM 793 C CA . ARG A 1 110 ? 8.268 8.936 -34.901 1.00 97.62 110 ARG A CA 1
ATOM 794 C C . ARG A 1 110 ? 9.739 9.003 -34.530 1.00 97.62 110 ARG A C 1
ATOM 796 O O . ARG A 1 110 ? 10.078 8.985 -33.350 1.00 97.62 110 ARG A O 1
ATOM 803 N N . LEU A 1 111 ? 10.598 9.085 -35.540 1.00 97.50 111 LEU A N 1
ATOM 804 C CA . LEU A 1 111 ? 12.011 9.386 -35.348 1.00 97.50 111 LEU A CA 1
ATOM 805 C C . LEU A 1 111 ? 12.145 10.897 -35.145 1.00 97.50 111 LEU A C 1
ATOM 807 O O . LEU A 1 111 ? 11.735 11.664 -36.014 1.00 97.50 111 LEU A O 1
ATOM 811 N N . LEU A 1 112 ? 12.690 11.304 -34.004 1.00 97.94 112 LEU A N 1
ATOM 812 C CA . LEU A 1 112 ? 12.955 12.705 -33.681 1.00 97.94 112 LEU A CA 1
ATOM 813 C C . LEU A 1 112 ? 14.364 13.125 -34.102 1.00 97.94 112 LEU A C 1
ATOM 815 O O . LEU A 1 112 ? 14.572 14.271 -34.490 1.00 97.94 112 LEU A O 1
ATOM 819 N N . GLY A 1 113 ? 15.316 12.192 -34.086 1.00 97.19 113 GLY A N 1
ATOM 820 C CA . GLY A 1 113 ? 16.680 12.455 -34.519 1.00 97.19 113 GLY A CA 1
ATOM 821 C C . GLY A 1 113 ? 17.658 11.368 -34.098 1.00 97.19 113 GLY A C 1
ATOM 822 O O . GLY A 1 113 ? 17.278 10.244 -33.759 1.00 97.19 113 GLY A O 1
ATOM 823 N N . GLU A 1 114 ? 18.935 11.725 -34.127 1.00 97.31 114 GLU A N 1
ATOM 824 C CA . GLU A 1 114 ? 20.020 10.918 -33.585 1.00 97.31 114 GLU A CA 1
ATOM 825 C C . GLU A 1 114 ? 20.662 11.640 -32.407 1.00 97.31 114 GLU A C 1
ATOM 827 O O . GLU A 1 114 ? 20.804 12.858 -32.429 1.00 97.31 114 GLU A O 1
ATOM 832 N N . ASP A 1 115 ? 21.084 10.867 -31.413 1.00 97.81 115 ASP A N 1
ATOM 833 C CA . ASP A 1 115 ? 21.652 11.360 -30.163 1.00 97.81 115 ASP A CA 1
ATOM 834 C C . ASP A 1 115 ? 22.835 10.499 -29.718 1.00 97.81 115 ASP A C 1
ATOM 836 O O . ASP A 1 115 ? 23.126 9.445 -30.292 1.00 97.81 115 ASP A O 1
ATOM 840 N N . THR A 1 116 ? 23.516 10.937 -28.659 1.00 97.50 116 THR A N 1
ATOM 841 C CA . THR A 1 116 ? 24.512 10.129 -27.945 1.00 97.50 116 THR A CA 1
ATOM 842 C C . THR A 1 116 ? 24.103 9.978 -26.483 1.00 97.50 116 THR A C 1
ATOM 844 O O . THR A 1 116 ? 23.938 10.970 -25.778 1.00 97.50 116 THR A O 1
ATOM 847 N N . VAL A 1 117 ? 23.978 8.737 -26.009 1.00 96.19 117 VAL A N 1
ATOM 848 C CA . VAL A 1 117 ? 23.651 8.410 -24.611 1.00 96.19 117 VAL A CA 1
ATOM 849 C C . VAL A 1 117 ? 24.738 7.493 -24.063 1.00 96.19 117 VAL A C 1
ATOM 851 O O . VAL A 1 117 ? 25.015 6.450 -24.647 1.00 96.19 117 VAL A O 1
ATOM 854 N N . GLY A 1 118 ? 25.398 7.888 -22.970 1.00 91.38 118 GLY A N 1
ATOM 855 C CA . GLY A 1 118 ? 26.475 7.085 -22.369 1.00 91.38 118 GLY A CA 1
ATOM 856 C C . GLY A 1 118 ? 27.656 6.805 -23.313 1.00 91.38 118 GLY A C 1
ATOM 857 O O . GLY A 1 118 ? 28.316 5.783 -23.177 1.00 91.38 118 GLY A O 1
ATOM 858 N N . GLY A 1 119 ? 27.893 7.679 -24.300 1.00 94.31 119 GLY A N 1
ATOM 859 C CA . GLY A 1 119 ? 28.921 7.502 -25.336 1.00 94.31 119 GLY A CA 1
ATOM 860 C C . GLY A 1 119 ? 28.488 6.667 -26.549 1.00 94.31 119 GLY A C 1
ATOM 861 O O . GLY A 1 119 ? 29.219 6.610 -27.535 1.00 94.31 119 GLY A O 1
ATOM 862 N N . ASP A 1 120 ? 27.294 6.070 -26.526 1.00 97.81 120 ASP A N 1
ATOM 863 C CA . ASP A 1 120 ? 26.751 5.285 -27.632 1.00 97.81 120 ASP A CA 1
ATOM 864 C C . ASP A 1 120 ? 25.831 6.129 -28.524 1.00 97.81 120 ASP A C 1
ATOM 866 O O . ASP A 1 120 ? 24.958 6.846 -28.030 1.00 97.81 120 ASP A O 1
ATOM 870 N N . ARG A 1 121 ? 25.965 5.992 -29.851 1.00 98.25 121 ARG A N 1
ATOM 871 C CA . ARG A 1 121 ? 25.004 6.575 -30.804 1.00 98.25 121 ARG A CA 1
ATOM 872 C C . ARG A 1 121 ? 23.642 5.905 -30.663 1.00 98.25 121 ARG A C 1
ATOM 874 O O . ARG A 1 121 ? 23.554 4.673 -30.609 1.00 98.25 121 ARG A O 1
ATOM 881 N N . ALA A 1 122 ? 22.585 6.706 -30.698 1.00 98.44 122 ALA A N 1
ATOM 882 C CA . ALA A 1 122 ? 21.208 6.255 -30.580 1.00 98.44 122 ALA A CA 1
ATOM 883 C C . ALA A 1 122 ? 20.283 6.944 -31.588 1.00 98.44 122 ALA A C 1
ATOM 885 O O . ALA A 1 122 ? 20.530 8.072 -32.004 1.00 98.44 122 ALA A O 1
ATOM 886 N N . TRP A 1 123 ? 19.197 6.268 -31.954 1.00 98.38 123 TRP A N 1
ATOM 887 C CA . TRP A 1 123 ? 18.025 6.910 -32.547 1.00 98.38 123 TRP A CA 1
ATOM 888 C C . TRP A 1 123 ? 17.091 7.360 -31.431 1.00 98.38 123 TRP A C 1
ATOM 890 O O . TRP A 1 123 ? 16.742 6.546 -30.576 1.00 98.38 123 TRP A O 1
ATOM 900 N N . HIS A 1 124 ? 16.676 8.622 -31.450 1.00 98.44 124 HIS A N 1
ATOM 901 C CA . HIS A 1 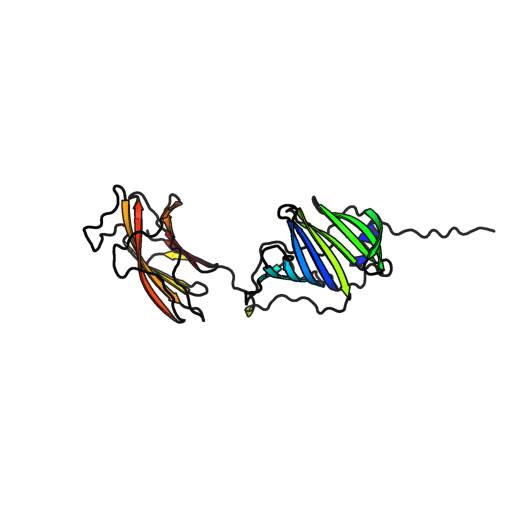124 ? 15.695 9.174 -30.520 1.00 98.44 124 HIS A CA 1
ATOM 902 C C . HIS A 1 124 ? 14.305 9.079 -31.137 1.00 98.44 124 HIS A C 1
ATOM 904 O O . HIS A 1 124 ? 14.049 9.628 -32.209 1.00 98.44 124 HIS A O 1
ATOM 910 N N . LEU A 1 125 ? 13.412 8.348 -30.479 1.00 98.50 125 LEU A N 1
ATOM 911 C CA . LEU A 1 125 ? 12.050 8.111 -30.933 1.00 98.50 125 LEU A CA 1
ATOM 912 C C . LEU A 1 125 ? 11.034 8.583 -29.904 1.00 98.50 125 LEU A C 1
ATOM 914 O O . LEU A 1 125 ? 11.269 8.493 -28.702 1.00 98.50 125 LEU A O 1
ATOM 918 N N . GLN A 1 126 ? 9.865 8.978 -30.393 1.00 97.94 126 GLN A N 1
ATOM 919 C CA . GLN A 1 126 ? 8.687 9.267 -29.584 1.00 97.94 126 GLN A CA 1
ATOM 920 C C . GLN A 1 126 ? 7.495 8.468 -30.105 1.00 97.94 126 GLN A C 1
ATOM 922 O O . GLN A 1 126 ? 7.322 8.326 -31.314 1.00 97.94 126 GLN A O 1
ATOM 927 N N . ALA A 1 127 ? 6.656 7.978 -29.200 1.00 97.25 127 ALA A N 1
ATOM 928 C CA . ALA A 1 127 ? 5.389 7.333 -29.516 1.00 97.25 127 ALA A CA 1
ATOM 929 C C . ALA A 1 127 ? 4.277 7.820 -28.575 1.00 97.25 127 ALA A C 1
ATOM 931 O O . ALA A 1 127 ? 4.529 8.416 -27.524 1.00 97.25 127 ALA A O 1
ATOM 932 N N . THR A 1 128 ? 3.030 7.552 -28.948 1.00 94.56 128 THR A N 1
ATOM 933 C CA . THR A 1 128 ? 1.848 7.832 -28.126 1.00 94.56 128 THR A CA 1
ATOM 934 C C . THR A 1 128 ? 1.484 6.605 -27.292 1.00 94.56 128 THR A C 1
ATOM 936 O O . THR A 1 128 ? 1.359 5.506 -27.838 1.00 94.56 128 THR A O 1
ATOM 939 N N . ARG A 1 129 ? 1.264 6.782 -25.985 1.00 91.56 129 ARG A N 1
ATOM 940 C CA . ARG A 1 129 ? 0.771 5.749 -25.060 1.00 91.56 129 ARG A CA 1
ATOM 941 C C . ARG A 1 129 ? -0.402 6.312 -24.253 1.00 91.56 129 ARG A C 1
ATOM 943 O O . ARG A 1 129 ? -0.213 7.065 -23.301 1.00 91.56 129 ARG A O 1
ATOM 950 N N . GLY A 1 130 ? -1.625 5.940 -24.629 1.00 86.88 130 GLY A N 1
ATOM 951 C CA . GLY A 1 130 ? -2.831 6.540 -24.052 1.00 86.88 130 GLY A CA 1
ATOM 952 C C . GLY A 1 130 ? -2.865 8.052 -24.301 1.00 86.88 130 GLY A C 1
ATOM 953 O O . GLY A 1 130 ? -2.646 8.491 -25.426 1.00 86.88 130 GLY A O 1
ATOM 954 N N . ALA A 1 131 ? -3.105 8.840 -23.251 1.00 83.12 131 ALA A N 1
ATOM 955 C CA . ALA A 1 131 ? -3.057 10.305 -23.306 1.00 83.12 131 ALA A CA 1
ATOM 956 C C . ALA A 1 131 ? -1.633 10.890 -23.168 1.00 83.12 131 ALA A C 1
ATOM 958 O O . ALA A 1 131 ? -1.466 12.105 -23.230 1.00 83.12 131 ALA A O 1
ATOM 959 N N . ALA A 1 132 ? -0.620 10.046 -22.956 1.00 86.00 132 ALA A N 1
ATOM 960 C CA . ALA A 1 132 ? 0.758 10.452 -22.714 1.00 86.00 132 ALA A CA 1
ATOM 961 C C . ALA A 1 132 ? 1.677 10.151 -23.907 1.00 86.00 132 ALA A C 1
ATOM 963 O O . ALA A 1 132 ? 1.341 9.395 -24.826 1.00 86.00 132 ALA A O 1
ATOM 964 N N . HIS A 1 133 ? 2.881 10.716 -23.851 1.00 89.50 133 HIS A N 1
ATOM 965 C CA . HIS A 1 133 ? 3.985 10.351 -24.729 1.00 89.50 133 HIS A CA 1
ATOM 966 C C . HIS A 1 133 ? 4.978 9.451 -23.998 1.00 89.50 133 HIS A C 1
ATOM 968 O O . HIS A 1 133 ? 5.161 9.545 -22.785 1.00 89.50 133 HIS A O 1
ATOM 974 N N . VAL A 1 134 ? 5.625 8.583 -24.766 1.00 95.88 134 VAL A N 1
ATOM 975 C CA . VAL A 1 134 ? 6.793 7.821 -24.335 1.00 95.88 134 VAL A CA 1
ATOM 976 C C . VAL A 1 134 ? 7.914 8.079 -25.327 1.00 95.88 134 VAL A C 1
ATOM 978 O O . VAL A 1 134 ? 7.699 8.033 -26.540 1.00 95.88 134 VAL A O 1
ATOM 981 N N . GLU A 1 135 ? 9.106 8.356 -24.816 1.00 97.75 135 GLU A N 1
ATOM 982 C CA . GLU A 1 135 ? 10.299 8.540 -25.639 1.00 97.75 135 GLU A CA 1
ATOM 983 C C . GLU A 1 135 ? 11.326 7.463 -25.338 1.00 97.75 135 GLU A C 1
ATOM 985 O O . GLU A 1 135 ? 11.424 6.979 -24.209 1.00 97.75 135 GLU A O 1
ATOM 990 N N . MET A 1 136 ? 12.091 7.080 -26.354 1.00 98.38 136 MET A N 1
ATOM 991 C CA . MET A 1 136 ? 13.106 6.046 -26.245 1.00 98.38 136 MET A CA 1
ATOM 992 C C . MET A 1 136 ? 14.320 6.364 -27.110 1.00 98.38 136 MET A C 1
ATOM 994 O O . MET A 1 136 ? 14.192 6.791 -28.255 1.00 98.38 136 MET A O 1
ATOM 998 N N . TRP A 1 137 ? 15.500 6.062 -26.577 1.00 98.62 137 TRP A N 1
ATOM 999 C CA . TRP A 1 137 ? 16.764 6.104 -27.296 1.00 98.62 137 TRP A CA 1
ATOM 1000 C C . TRP A 1 137 ? 17.210 4.676 -27.571 1.00 98.62 137 TRP A C 1
ATOM 1002 O O . TRP A 1 137 ? 17.497 3.922 -26.643 1.00 98.62 137 TRP A O 1
ATOM 1012 N N . VAL A 1 138 ? 17.253 4.296 -28.845 1.00 98.56 138 VAL A N 1
ATOM 1013 C CA . VAL A 1 138 ? 17.621 2.945 -29.285 1.00 98.56 138 VAL A CA 1
ATOM 1014 C C . VAL A 1 138 ? 19.046 2.960 -29.810 1.00 98.56 138 VAL A C 1
ATOM 1016 O O . VAL A 1 138 ? 19.344 3.657 -30.779 1.00 98.56 138 VAL A O 1
ATOM 1019 N N . ARG A 1 139 ? 19.931 2.176 -29.196 1.00 98.38 139 ARG A N 1
ATOM 1020 C CA . ARG A 1 139 ? 21.343 2.085 -29.564 1.00 98.38 139 ARG A CA 1
ATOM 1021 C C . ARG A 1 139 ? 21.517 1.620 -31.003 1.00 98.38 139 ARG A C 1
ATOM 1023 O O . ARG A 1 139 ? 20.959 0.598 -31.407 1.00 98.38 139 ARG A O 1
ATOM 1030 N N . GLN A 1 140 ? 22.368 2.321 -31.752 1.00 97.50 140 GLN A N 1
ATOM 1031 C CA . GLN A 1 140 ? 22.504 2.075 -33.183 1.00 97.50 140 GLN A CA 1
ATOM 1032 C C . GLN A 1 140 ? 23.105 0.711 -33.537 1.00 97.50 140 GLN A C 1
ATOM 1034 O O . GLN A 1 140 ? 22.677 0.077 -34.498 1.00 97.50 140 GLN A O 1
ATOM 1039 N N . ARG A 1 141 ? 24.076 0.240 -32.746 1.00 97.00 141 ARG A N 1
ATOM 1040 C CA . ARG A 1 141 ? 24.840 -0.976 -33.067 1.00 97.00 141 ARG A CA 1
ATOM 1041 C C . ARG A 1 141 ? 24.073 -2.292 -32.899 1.00 97.00 141 ARG A C 1
ATOM 1043 O O . ARG A 1 141 ? 24.380 -3.249 -33.596 1.00 97.00 141 ARG A O 1
ATOM 1050 N N . ASP A 1 142 ? 23.129 -2.364 -31.964 1.00 97.38 142 ASP A N 1
ATOM 1051 C CA . ASP A 1 142 ? 22.505 -3.630 -31.539 1.00 97.38 142 ASP A CA 1
ATOM 1052 C C . ASP A 1 142 ? 21.031 -3.495 -31.127 1.00 97.38 142 ASP A C 1
ATOM 1054 O O . ASP A 1 142 ? 20.395 -4.479 -30.746 1.00 97.38 142 ASP A O 1
ATOM 1058 N N . GLY A 1 143 ? 20.462 -2.290 -31.219 1.00 97.38 143 GLY A N 1
ATOM 1059 C CA . GLY A 1 143 ? 19.056 -2.045 -30.931 1.00 97.38 143 GLY A CA 1
ATOM 1060 C C . GLY A 1 143 ? 18.705 -2.019 -29.446 1.00 97.38 143 GLY A C 1
ATOM 1061 O O . GLY A 1 143 ? 17.527 -2.123 -29.126 1.00 97.38 143 GLY A O 1
ATOM 1062 N N . TYR A 1 144 ? 19.675 -1.911 -28.535 1.00 98.25 144 TYR A N 1
ATOM 1063 C CA . TYR A 1 144 ? 19.392 -1.894 -27.096 1.00 98.25 144 TYR A CA 1
ATOM 1064 C C . TYR A 1 144 ? 18.721 -0.576 -26.666 1.00 98.25 144 TYR A C 1
ATOM 1066 O O . TYR A 1 144 ? 19.084 0.481 -27.183 1.00 98.25 144 TYR A O 1
ATOM 1074 N N . PRO A 1 145 ? 17.773 -0.592 -25.715 1.00 98.12 145 PRO A N 1
ATOM 1075 C CA . PRO A 1 145 ? 17.177 0.634 -25.191 1.00 98.12 145 PRO A CA 1
ATOM 1076 C C . PRO A 1 145 ? 18.168 1.304 -24.231 1.00 98.12 145 PRO A C 1
ATOM 1078 O O . PRO A 1 145 ? 18.504 0.711 -23.218 1.00 98.12 145 PRO A O 1
ATOM 1081 N N . LEU A 1 146 ? 18.646 2.515 -24.523 1.00 98.56 146 LEU A N 1
ATOM 1082 C CA . LEU A 1 146 ? 19.604 3.249 -23.674 1.00 98.56 146 LEU A CA 1
ATOM 1083 C C . LEU A 1 146 ? 18.935 4.212 -22.701 1.00 98.56 146 LEU A C 1
ATOM 1085 O O . LEU A 1 146 ? 19.458 4.480 -21.625 1.00 98.56 146 LEU A O 1
ATOM 1089 N N . GLN A 1 147 ? 17.788 4.752 -23.091 1.00 98.50 147 GLN A N 1
ATOM 1090 C CA . GLN A 1 147 ? 17.026 5.678 -22.270 1.00 98.50 147 GLN A CA 1
ATOM 1091 C C . GLN A 1 147 ? 15.547 5.546 -22.604 1.00 98.50 147 GLN A C 1
ATOM 1093 O O . GLN A 1 147 ? 15.196 5.340 -23.767 1.00 98.50 147 GLN A O 1
ATOM 1098 N N . VAL A 1 148 ? 14.696 5.692 -21.592 1.00 97.94 148 VAL A N 1
ATOM 1099 C CA . VAL A 1 148 ? 13.241 5.778 -21.737 1.00 97.94 148 VAL A CA 1
ATOM 1100 C C . VAL A 1 148 ? 12.717 6.932 -20.887 1.00 97.94 148 VAL A C 1
ATOM 1102 O O . VAL A 1 148 ? 13.115 7.081 -19.731 1.00 97.94 148 VAL A O 1
ATOM 1105 N N . LEU A 1 149 ? 11.831 7.746 -21.460 1.00 95.81 149 LEU A N 1
ATOM 1106 C CA . LEU A 1 149 ? 11.027 8.722 -20.726 1.00 95.81 149 LEU A CA 1
ATOM 1107 C C . LEU A 1 149 ? 9.564 8.281 -20.755 1.00 95.81 149 LEU A C 1
ATOM 1109 O O . LEU A 1 149 ? 8.995 8.105 -21.832 1.00 95.81 149 LEU A O 1
ATOM 1113 N N . THR A 1 150 ? 8.958 8.129 -19.582 1.00 93.50 150 THR A N 1
ATOM 1114 C CA . THR A 1 150 ? 7.540 7.791 -19.403 1.00 93.50 150 THR A CA 1
ATOM 1115 C C . THR A 1 150 ? 6.886 8.774 -18.447 1.00 93.50 150 THR A C 1
ATOM 1117 O O . THR A 1 150 ? 7.555 9.431 -17.653 1.00 93.50 150 THR A O 1
ATOM 1120 N N . SER A 1 151 ? 5.564 8.887 -18.496 1.00 87.12 151 SER A N 1
ATOM 1121 C CA . SER A 1 151 ? 4.800 9.611 -17.483 1.00 87.12 151 SER A CA 1
ATOM 1122 C C . SER A 1 151 ? 3.676 8.748 -16.940 1.00 87.12 151 SER A C 1
ATOM 1124 O O . SER A 1 151 ? 3.093 7.953 -17.677 1.00 87.12 151 SER A O 1
ATOM 1126 N N . ASN A 1 152 ? 3.330 8.934 -15.670 1.00 80.31 152 ASN A N 1
ATOM 1127 C CA . ASN A 1 152 ? 2.102 8.364 -15.124 1.00 80.31 152 ASN A CA 1
ATOM 1128 C C . ASN A 1 152 ? 0.903 9.300 -15.363 1.00 80.31 152 ASN A C 1
ATOM 1130 O O . ASN A 1 152 ? 1.051 10.467 -15.732 1.00 80.31 152 ASN A O 1
ATOM 1134 N N . GLY A 1 153 ? -0.307 8.791 -15.117 1.00 71.19 153 GLY A N 1
ATOM 1135 C CA . GLY A 1 153 ? -1.548 9.563 -15.251 1.00 71.19 153 GLY A CA 1
ATOM 1136 C C . GLY A 1 153 ? -1.682 10.744 -14.279 1.00 71.19 153 GLY A C 1
ATOM 1137 O O . GLY A 1 153 ? -2.616 11.525 -14.415 1.00 71.19 153 GLY A O 1
ATOM 1138 N N . THR A 1 154 ? -0.761 10.896 -13.319 1.00 75.56 154 THR A N 1
ATOM 1139 C CA . THR A 1 154 ? -0.737 11.998 -12.343 1.00 75.56 154 THR A CA 1
ATOM 1140 C C . THR A 1 154 ? 0.281 13.089 -12.698 1.00 75.56 154 THR A C 1
ATOM 1142 O O . THR A 1 154 ? 0.531 13.978 -11.889 1.00 75.56 154 THR A O 1
ATOM 1145 N N . GLY A 1 155 ? 0.896 13.031 -13.885 1.00 79.62 155 GLY A N 1
ATOM 1146 C CA . GLY A 1 155 ? 1.831 14.054 -14.369 1.00 79.62 155 GLY A CA 1
ATOM 1147 C C . GLY A 1 155 ? 3.258 13.940 -13.823 1.00 79.62 155 GLY A C 1
ATOM 1148 O O . GLY A 1 155 ? 4.054 14.863 -13.991 1.00 79.62 155 GLY A O 1
ATOM 1149 N N . THR A 1 156 ? 3.612 12.830 -13.170 1.00 86.12 156 THR A N 1
ATOM 1150 C CA . THR A 1 156 ? 5.009 12.512 -12.849 1.00 86.12 156 THR A CA 1
ATOM 1151 C C . THR A 1 156 ? 5.701 11.997 -14.100 1.00 86.12 156 THR A C 1
ATOM 1153 O O . THR A 1 156 ? 5.210 11.060 -14.728 1.00 86.12 156 THR A O 1
ATOM 1156 N N . VAL A 1 157 ? 6.854 12.574 -14.432 1.00 89.88 157 VAL A N 1
ATOM 1157 C CA . VAL A 1 157 ? 7.708 12.108 -15.532 1.00 89.88 157 VAL A CA 1
ATOM 1158 C C . VAL A 1 157 ? 8.871 11.319 -14.952 1.00 89.88 157 VAL A C 1
ATOM 1160 O O . VAL A 1 157 ? 9.584 11.820 -14.083 1.00 89.88 157 VAL A O 1
ATOM 1163 N N . PHE A 1 158 ? 9.068 10.105 -15.450 1.00 92.69 158 PHE A N 1
ATOM 1164 C CA . PHE A 1 158 ? 10.173 9.218 -15.129 1.00 92.69 158 PHE A CA 1
ATOM 1165 C C . PHE A 1 158 ? 11.154 9.185 -16.294 1.00 92.69 158 PHE A C 1
ATOM 1167 O O . PHE A 1 158 ? 10.768 9.013 -17.448 1.00 92.69 158 PHE A O 1
ATOM 1174 N N . ARG A 1 159 ? 12.438 9.314 -15.980 1.00 95.38 159 ARG A N 1
ATOM 1175 C CA . ARG A 1 159 ? 13.544 9.078 -16.901 1.00 95.38 159 ARG A CA 1
ATOM 1176 C C . ARG A 1 159 ? 14.342 7.894 -16.391 1.00 95.38 159 ARG A C 1
ATOM 1178 O O . ARG A 1 159 ? 14.843 7.945 -15.270 1.00 95.38 159 ARG A O 1
ATOM 1185 N N . PHE A 1 160 ? 14.490 6.891 -17.240 1.00 97.62 160 PHE A N 1
ATOM 1186 C CA . PHE A 1 160 ? 15.325 5.721 -17.017 1.00 97.62 160 PHE A CA 1
ATOM 1187 C C . PHE A 1 160 ? 16.523 5.774 -17.953 1.00 97.62 160 PHE A C 1
ATOM 1189 O O . PHE A 1 160 ? 16.346 6.018 -19.147 1.00 97.62 160 PHE A O 1
ATOM 1196 N N . ILE A 1 161 ? 17.723 5.537 -17.433 1.00 97.81 161 ILE A N 1
ATOM 1197 C CA . ILE A 1 161 ? 18.946 5.375 -18.227 1.00 97.81 161 ILE A CA 1
ATOM 1198 C C . ILE A 1 161 ? 19.477 3.972 -17.971 1.00 97.81 161 ILE A C 1
ATOM 1200 O O . ILE A 1 161 ? 19.636 3.588 -16.813 1.00 97.81 161 ILE A O 1
ATOM 1204 N N . TYR A 1 162 ? 19.751 3.239 -19.046 1.00 98.12 162 TYR A N 1
ATOM 1205 C CA . TYR A 1 162 ? 20.161 1.841 -19.012 1.00 98.12 162 TYR A CA 1
ATOM 1206 C C . TYR A 1 162 ? 21.630 1.671 -19.370 1.00 98.12 162 TYR A C 1
ATOM 1208 O O . TYR A 1 162 ? 22.100 2.185 -20.388 1.00 98.12 162 TYR A O 1
ATOM 1216 N N . ASP A 1 163 ? 22.330 0.866 -18.582 1.00 96.94 163 ASP A N 1
ATOM 1217 C CA . ASP A 1 163 ? 23.683 0.412 -18.870 1.00 96.94 163 ASP A CA 1
ATOM 1218 C C . ASP A 1 163 ? 23.891 -1.033 -18.375 1.00 96.94 163 ASP A C 1
ATOM 1220 O O . ASP A 1 163 ? 22.940 -1.729 -18.016 1.00 96.94 163 ASP A O 1
ATOM 1224 N N . GLN A 1 164 ? 25.132 -1.529 -18.465 1.00 96.56 164 GLN A N 1
ATOM 1225 C CA . GLN A 1 164 ? 25.525 -2.869 -18.001 1.00 96.56 164 GLN A CA 1
ATOM 1226 C C . GLN A 1 164 ? 24.531 -3.973 -18.415 1.00 96.56 164 GLN A C 1
ATOM 1228 O O . GLN A 1 164 ? 24.013 -4.743 -17.610 1.00 96.56 164 GLN A O 1
ATOM 1233 N N . PHE A 1 165 ? 24.213 -4.031 -19.705 1.00 97.50 165 PHE A N 1
ATOM 1234 C CA . PHE A 1 165 ? 23.223 -4.979 -20.202 1.00 97.50 165 PHE A CA 1
ATOM 1235 C C . PHE A 1 165 ? 23.680 -6.426 -20.038 1.00 97.50 165 PHE A C 1
ATOM 1237 O O . PHE A 1 165 ? 24.831 -6.758 -20.324 1.00 97.50 165 PHE A O 1
ATOM 1244 N N . ASN A 1 166 ? 22.734 -7.301 -19.704 1.00 97.06 166 ASN A N 1
ATOM 1245 C CA . ASN A 1 166 ? 22.928 -8.745 -19.574 1.00 97.06 166 ASN A CA 1
ATOM 1246 C C . ASN A 1 166 ? 23.935 -9.156 -18.482 1.00 97.06 166 ASN A C 1
ATOM 1248 O O . ASN A 1 166 ? 24.449 -10.273 -18.535 1.00 97.06 166 ASN A O 1
ATOM 1252 N N . THR A 1 167 ? 24.215 -8.286 -17.506 1.00 94.00 167 THR A N 1
ATOM 1253 C CA . THR A 1 167 ? 25.110 -8.587 -16.372 1.00 94.00 167 THR A CA 1
ATOM 1254 C C . THR A 1 167 ? 24.353 -8.888 -15.080 1.00 94.00 167 THR A C 1
ATOM 1256 O O . THR A 1 167 ? 24.888 -9.572 -14.209 1.00 94.00 167 THR A O 1
ATOM 1259 N N . ALA A 1 168 ? 23.116 -8.403 -14.945 1.00 82.56 168 ALA A N 1
ATOM 1260 C CA . ALA A 1 168 ? 22.353 -8.544 -13.716 1.00 82.56 168 ALA A CA 1
ATOM 1261 C C . ALA A 1 168 ? 21.768 -9.955 -13.567 1.00 82.56 168 ALA A C 1
ATOM 1263 O O . ALA A 1 168 ? 21.362 -10.601 -14.543 1.00 82.56 168 ALA A O 1
ATOM 1264 N N . SER A 1 169 ? 21.664 -10.417 -12.321 1.00 77.50 169 SER A N 1
ATOM 1265 C CA . SER A 1 169 ? 20.789 -11.532 -11.973 1.00 77.50 169 SER A CA 1
ATOM 1266 C C . SER A 1 169 ? 19.326 -11.149 -12.232 1.00 77.50 169 SER A C 1
ATOM 1268 O O . SER A 1 169 ? 18.955 -9.975 -12.260 1.00 77.50 169 SER A O 1
ATOM 1270 N N . GLY A 1 170 ? 18.478 -12.149 -12.482 1.00 84.56 170 GLY A N 1
ATOM 1271 C CA . GLY A 1 170 ? 17.043 -11.916 -12.634 1.00 84.56 170 GLY A CA 1
ATOM 1272 C C . GLY A 1 170 ? 16.426 -11.303 -11.372 1.00 84.56 170 GLY A C 1
ATOM 1273 O O . GLY A 1 170 ? 16.960 -11.432 -10.273 1.00 84.56 170 GLY A O 1
ATOM 1274 N N . VAL A 1 171 ? 15.271 -10.670 -11.539 1.00 93.56 171 VAL A N 1
ATOM 1275 C CA . VAL A 1 171 ? 14.482 -10.112 -10.439 1.00 93.56 171 VAL A CA 1
ATOM 1276 C C . VAL A 1 171 ? 13.423 -11.139 -10.030 1.00 93.56 171 VAL A C 1
ATOM 1278 O O . VAL A 1 171 ? 12.696 -11.653 -10.881 1.00 93.56 171 VAL A O 1
ATOM 1281 N N . ALA A 1 172 ? 13.346 -11.452 -8.736 1.00 94.31 172 ALA A N 1
ATOM 1282 C CA . ALA A 1 172 ? 12.408 -12.423 -8.178 1.00 94.31 172 ALA A CA 1
ATOM 1283 C C . ALA A 1 172 ? 11.502 -11.767 -7.133 1.00 94.31 172 ALA A C 1
ATOM 1285 O O . ALA A 1 172 ? 11.910 -10.825 -6.456 1.00 94.31 172 ALA A O 1
ATOM 1286 N N . ALA A 1 173 ? 10.275 -12.277 -7.004 1.00 93.75 173 ALA A N 1
ATOM 1287 C CA . ALA A 1 173 ? 9.355 -11.826 -5.967 1.00 93.75 173 ALA A CA 1
ATOM 1288 C C . ALA A 1 173 ? 9.929 -12.132 -4.568 1.00 93.75 173 ALA A C 1
ATOM 1290 O O . ALA A 1 173 ? 10.678 -13.108 -4.422 1.00 93.75 173 ALA A O 1
ATOM 1291 N N . PRO A 1 174 ? 9.572 -11.354 -3.530 1.00 94.69 174 PRO A N 1
ATOM 1292 C CA . PRO A 1 174 ? 9.984 -11.663 -2.172 1.00 94.69 174 PRO A CA 1
ATOM 1293 C C . PRO A 1 174 ? 9.399 -13.006 -1.737 1.00 94.69 174 PRO A C 1
ATOM 1295 O O . PRO A 1 174 ? 8.340 -13.429 -2.208 1.00 94.69 174 PRO A O 1
ATOM 1298 N N . ARG A 1 175 ? 10.071 -13.688 -0.810 1.00 93.25 175 ARG A N 1
ATOM 1299 C CA . ARG A 1 175 ? 9.530 -14.930 -0.249 1.00 93.25 175 ARG A CA 1
ATOM 1300 C C . ARG A 1 175 ? 8.354 -14.596 0.662 1.00 93.25 175 ARG A C 1
ATOM 1302 O O . ARG A 1 175 ? 8.364 -13.568 1.328 1.00 93.25 175 ARG A O 1
ATOM 1309 N N . THR A 1 176 ? 7.384 -15.500 0.764 1.00 88.00 176 THR A N 1
ATOM 1310 C CA . THR A 1 176 ? 6.181 -15.307 1.594 1.00 88.00 176 THR A CA 1
ATOM 1311 C C . THR A 1 176 ? 6.465 -14.859 3.038 1.00 88.00 176 THR A C 1
ATOM 1313 O O . THR A 1 176 ? 5.785 -13.942 3.487 1.00 88.00 176 THR A O 1
ATOM 1316 N N . PRO A 1 177 ? 7.465 -15.400 3.770 1.00 88.88 177 PRO A N 1
ATOM 1317 C CA . PRO A 1 177 ? 7.773 -14.931 5.129 1.00 88.88 177 PRO A CA 1
ATOM 1318 C C . PRO A 1 177 ? 8.265 -13.476 5.197 1.00 88.88 177 PRO A C 1
ATOM 1320 O O . PRO A 1 177 ? 8.107 -12.819 6.229 1.00 88.88 177 PRO A O 1
ATOM 1323 N N . ASP A 1 178 ? 8.833 -12.983 4.092 1.00 91.94 178 ASP A N 1
ATOM 1324 C CA . ASP A 1 178 ? 9.381 -11.635 3.945 1.00 91.94 178 ASP A CA 1
ATOM 1325 C C . ASP A 1 178 ? 8.295 -10.623 3.512 1.00 91.94 178 ASP A C 1
ATOM 1327 O O . ASP A 1 178 ? 8.599 -9.442 3.358 1.00 91.94 178 ASP A O 1
ATOM 1331 N N . ILE A 1 179 ? 7.043 -11.062 3.312 1.00 90.56 179 ILE A N 1
ATOM 1332 C CA . ILE A 1 179 ? 5.894 -10.227 2.928 1.00 90.56 179 ILE A CA 1
ATOM 1333 C C . ILE A 1 179 ? 4.974 -10.028 4.145 1.00 90.56 179 ILE A C 1
ATOM 1335 O O . ILE A 1 179 ? 4.669 -10.971 4.880 1.00 90.56 179 ILE A O 1
ATOM 1339 N N . LYS A 1 180 ? 4.524 -8.792 4.374 1.00 85.94 180 LYS A N 1
ATOM 1340 C CA . LYS A 1 180 ? 3.494 -8.439 5.350 1.00 85.94 180 LYS A CA 1
ATOM 1341 C C . LYS A 1 180 ? 2.182 -9.109 4.925 1.00 85.94 180 LYS A C 1
ATOM 1343 O O . LYS A 1 180 ? 1.766 -8.933 3.777 1.00 85.94 180 LYS A O 1
ATOM 1348 N N . PRO A 1 181 ? 1.536 -9.889 5.806 1.00 81.62 181 PRO A N 1
ATOM 1349 C CA . PRO A 1 181 ? 0.231 -10.461 5.507 1.00 81.62 181 PRO A CA 1
ATOM 1350 C C . PRO A 1 181 ? -0.769 -9.378 5.075 1.00 81.62 181 PRO A C 1
ATOM 1352 O O . PRO A 1 181 ? -0.665 -8.246 5.551 1.00 81.62 181 PRO A O 1
ATOM 1355 N N . PRO A 1 182 ? -1.738 -9.700 4.200 1.00 79.75 182 PRO A N 1
ATOM 1356 C CA . PRO A 1 182 ? -2.803 -8.767 3.864 1.00 79.75 182 PRO A CA 1
ATOM 1357 C C . PRO A 1 182 ? -3.549 -8.304 5.116 1.00 79.75 182 PRO A C 1
ATOM 1359 O O . PRO A 1 182 ? -3.829 -9.116 6.002 1.00 79.75 182 PRO A O 1
ATOM 1362 N N . ALA A 1 183 ? -3.906 -7.021 5.125 1.00 84.38 183 ALA A N 1
ATOM 1363 C CA . ALA A 1 183 ? -4.801 -6.428 6.105 1.00 84.38 183 ALA A CA 1
ATOM 1364 C C . ALA A 1 183 ? -6.095 -7.244 6.234 1.00 84.38 183 ALA A C 1
ATOM 1366 O O . ALA A 1 183 ? -6.721 -7.606 5.231 1.00 84.38 183 ALA A O 1
ATOM 1367 N N . ARG A 1 184 ? -6.510 -7.525 7.465 1.00 87.69 184 ARG A N 1
ATOM 1368 C CA . ARG A 1 184 ? -7.740 -8.256 7.775 1.00 87.69 184 ARG A CA 1
ATOM 1369 C C . ARG A 1 184 ? -8.824 -7.279 8.201 1.00 87.69 184 ARG A C 1
ATOM 1371 O O . ARG A 1 184 ? -8.606 -6.477 9.098 1.00 87.69 184 ARG A O 1
ATOM 1378 N N . ALA A 1 185 ? -10.012 -7.400 7.619 1.00 93.56 185 ALA A N 1
ATOM 1379 C CA . ALA A 1 185 ? -11.221 -6.743 8.108 1.00 93.56 185 ALA A CA 1
ATOM 1380 C C . ALA A 1 185 ? -12.152 -7.817 8.675 1.00 93.56 185 ALA A C 1
ATOM 1382 O O . ALA A 1 185 ? -12.719 -8.614 7.926 1.00 93.56 185 ALA A O 1
ATOM 1383 N N . LEU A 1 186 ? -12.245 -7.889 10.001 1.00 96.69 186 LEU A N 1
ATOM 1384 C CA . LEU A 1 186 ? -12.990 -8.923 10.710 1.00 96.69 186 LEU A CA 1
ATOM 1385 C C . LEU A 1 186 ? -14.244 -8.337 11.358 1.00 96.69 186 LEU A C 1
ATOM 1387 O O . LEU A 1 186 ? -14.209 -7.252 11.936 1.00 96.69 186 LEU A O 1
ATOM 1391 N N . SER A 1 187 ? -15.342 -9.090 11.307 1.00 97.50 187 SER A N 1
ATOM 1392 C CA . SER A 1 187 ? -16.604 -8.721 11.950 1.00 97.50 187 SER A CA 1
ATOM 1393 C C . SER A 1 187 ? -17.028 -9.776 12.963 1.00 97.50 187 SER A C 1
ATOM 1395 O O . SER A 1 187 ? -16.952 -10.978 12.702 1.00 97.50 187 SER A O 1
ATOM 1397 N N . GLY A 1 188 ? -17.480 -9.315 14.123 1.00 97.06 188 GLY A N 1
ATOM 1398 C CA . GLY A 1 188 ? -17.903 -10.130 15.250 1.00 97.06 188 GLY A CA 1
ATOM 1399 C C . GLY A 1 188 ? -19.110 -9.530 15.963 1.00 97.06 188 GLY A C 1
ATOM 1400 O O . GLY A 1 188 ? -19.763 -8.609 15.475 1.00 97.06 188 GLY A O 1
ATOM 1401 N N . ARG A 1 189 ? -19.408 -10.077 17.136 1.00 97.56 189 ARG A N 1
ATOM 1402 C CA . ARG A 1 189 ? -20.496 -9.644 18.020 1.00 97.56 189 ARG A CA 1
ATOM 1403 C C . ARG A 1 189 ? -20.053 -9.759 19.476 1.00 97.56 189 ARG A C 1
ATOM 1405 O O . ARG A 1 189 ? -19.033 -10.399 19.742 1.00 97.56 189 ARG A O 1
ATOM 1412 N N . VAL A 1 190 ? -20.838 -9.205 20.395 1.00 97.69 190 VAL A N 1
ATOM 1413 C CA . VAL A 1 190 ? -20.664 -9.397 21.847 1.00 97.69 190 VAL A CA 1
ATOM 1414 C C . VAL A 1 190 ? -20.578 -10.889 22.201 1.00 97.69 190 VAL A C 1
ATOM 1416 O O . VAL A 1 190 ? -21.278 -11.726 21.624 1.00 97.69 190 VAL A O 1
ATOM 1419 N N . GLY A 1 191 ? -19.674 -11.227 23.119 1.00 96.25 191 GLY A N 1
ATOM 1420 C CA . GLY A 1 191 ? -19.303 -12.592 23.497 1.00 96.25 191 GLY A CA 1
ATOM 1421 C C . GLY A 1 191 ? -18.327 -13.270 22.525 1.00 96.25 191 GLY A C 1
ATOM 1422 O O . GLY A 1 191 ? -17.934 -14.416 22.745 1.00 96.25 191 GLY A O 1
ATOM 1423 N N . GLY A 1 192 ? -17.946 -12.599 21.434 1.00 93.94 192 GLY A N 1
ATOM 1424 C CA . GLY A 1 192 ? -17.002 -13.094 20.437 1.00 93.94 192 GLY A CA 1
ATOM 1425 C C . GLY A 1 192 ? -15.583 -12.554 20.619 1.00 93.94 192 GLY A C 1
ATOM 1426 O O . GLY A 1 192 ? -15.362 -11.505 21.222 1.00 93.94 192 GLY A O 1
ATOM 1427 N N . ALA A 1 193 ? -14.623 -13.258 20.017 1.00 96.62 193 ALA A N 1
ATOM 1428 C CA . ALA A 1 193 ? -13.234 -12.825 19.904 1.00 96.62 193 ALA A CA 1
ATOM 1429 C C . ALA A 1 193 ? -12.783 -12.860 18.439 1.00 96.62 193 ALA A C 1
ATOM 1431 O O . ALA A 1 193 ? -13.087 -13.814 17.720 1.00 96.62 193 ALA A O 1
ATOM 1432 N N . LEU A 1 194 ? -12.028 -11.851 18.016 1.00 97.50 194 LEU A N 1
ATOM 1433 C CA . LEU A 1 194 ? -11.446 -11.722 16.684 1.00 97.50 194 LEU A CA 1
ATOM 1434 C C . LEU A 1 194 ? -9.917 -11.754 16.787 1.00 97.50 194 LEU A C 1
ATOM 1436 O O . LEU A 1 194 ? -9.323 -11.051 17.603 1.00 97.50 194 LEU A O 1
ATOM 1440 N N . SER A 1 195 ? -9.278 -12.586 15.962 1.00 95.12 195 SER A N 1
ATOM 1441 C CA . SER A 1 195 ? -7.818 -12.730 15.911 1.00 95.12 195 SER A CA 1
ATOM 1442 C C . SER A 1 195 ? -7.233 -11.921 14.756 1.00 95.12 195 SER A C 1
ATOM 1444 O O . SER A 1 195 ? -7.283 -12.332 13.591 1.00 95.12 195 SER A O 1
ATOM 1446 N N . LEU A 1 196 ? -6.658 -10.776 15.104 1.00 92.38 196 LEU A N 1
ATOM 1447 C CA . LEU A 1 196 ? -5.871 -9.931 14.214 1.00 92.38 196 LEU A CA 1
ATOM 1448 C C . LEU A 1 196 ? -4.440 -10.478 14.098 1.00 92.38 196 LEU A C 1
ATOM 1450 O O . LEU A 1 196 ? -4.118 -11.556 14.602 1.00 92.38 196 LEU A O 1
ATOM 1454 N N . SER A 1 197 ? -3.587 -9.769 13.370 1.00 88.69 197 SER A N 1
ATOM 1455 C CA . SER A 1 197 ? -2.218 -10.200 13.085 1.00 88.69 197 SER A CA 1
ATOM 1456 C C . SER A 1 197 ? -1.330 -10.237 14.333 1.00 88.69 197 SER A C 1
ATOM 1458 O O . SER A 1 197 ? -0.516 -11.148 14.466 1.00 88.69 197 SER A O 1
ATOM 1460 N N . THR A 1 198 ? -1.500 -9.283 15.250 1.00 90.88 198 THR A N 1
ATOM 1461 C CA . THR A 1 198 ? -0.671 -9.115 16.461 1.00 90.88 198 THR A CA 1
ATOM 1462 C C . THR A 1 198 ? -1.477 -9.135 17.759 1.00 90.88 198 THR A C 1
ATOM 1464 O O . THR A 1 198 ? -0.892 -9.179 18.838 1.00 90.88 198 THR A O 1
ATOM 1467 N N . ALA A 1 199 ? -2.809 -9.170 17.681 1.00 95.19 199 ALA A N 1
ATOM 1468 C CA . ALA A 1 199 ? -3.667 -9.200 18.857 1.00 95.19 199 ALA A CA 1
ATOM 1469 C C . ALA A 1 199 ? -4.891 -10.094 18.678 1.00 95.19 199 ALA A C 1
ATOM 1471 O O . ALA A 1 199 ? -5.412 -10.282 17.576 1.00 95.19 199 ALA A O 1
ATOM 1472 N N . ARG A 1 200 ? -5.420 -10.567 19.804 1.00 97.25 200 ARG A N 1
ATOM 1473 C CA . ARG A 1 200 ? -6.773 -11.106 19.901 1.00 97.25 200 ARG A CA 1
ATOM 1474 C C . ARG A 1 200 ? -7.635 -10.123 20.681 1.00 97.25 200 ARG A C 1
ATOM 1476 O O . ARG A 1 200 ? -7.328 -9.819 21.829 1.00 97.25 200 ARG A O 1
ATOM 1483 N N . ILE A 1 201 ? -8.715 -9.656 20.063 1.00 97.81 201 ILE A N 1
ATOM 1484 C CA . ILE A 1 201 ? -9.637 -8.680 20.651 1.00 97.81 201 ILE A CA 1
ATOM 1485 C C . ILE A 1 201 ? -10.972 -9.357 20.923 1.00 97.81 201 ILE A C 1
ATOM 1487 O O . ILE A 1 201 ? -11.510 -10.028 20.045 1.00 97.81 201 ILE A O 1
ATOM 1491 N N . SER A 1 202 ? -11.513 -9.175 22.122 1.00 97.94 202 SER A N 1
ATOM 1492 C CA . SER A 1 202 ? -12.817 -9.704 22.522 1.00 97.94 202 SER A CA 1
ATOM 1493 C C . SER A 1 202 ? -13.698 -8.583 23.049 1.00 97.94 202 SER A C 1
ATOM 1495 O O . SER A 1 202 ? -13.227 -7.753 23.822 1.00 97.94 202 SER A O 1
ATOM 1497 N N . VAL A 1 203 ? -14.975 -8.603 22.672 1.00 98.19 203 VAL A N 1
ATOM 1498 C CA . VAL A 1 203 ? -16.022 -7.834 23.355 1.00 98.19 203 VAL A CA 1
ATOM 1499 C C . VAL A 1 203 ? -16.762 -8.815 24.244 1.00 98.19 203 VAL A C 1
ATOM 1501 O O . VAL A 1 203 ? -17.455 -9.700 23.742 1.00 98.19 203 VAL A O 1
ATOM 1504 N N . ILE A 1 204 ? -16.563 -8.702 25.552 1.00 98.31 204 ILE A N 1
ATOM 1505 C CA . ILE A 1 204 ? -17.081 -9.655 26.537 1.00 98.31 204 ILE A CA 1
ATOM 1506 C C . ILE A 1 204 ? -18.564 -9.387 26.770 1.00 98.31 204 ILE A C 1
ATOM 1508 O O . ILE A 1 204 ? -19.388 -10.294 26.647 1.00 98.31 204 ILE A O 1
ATOM 1512 N N . SER A 1 205 ? -18.901 -8.131 27.050 1.00 98.06 205 SER A N 1
ATOM 1513 C CA . SER A 1 205 ? -20.254 -7.693 27.371 1.00 98.06 205 SER A CA 1
ATOM 1514 C C . SER A 1 205 ? -20.509 -6.272 26.856 1.00 98.06 205 SER A C 1
ATOM 1516 O O . SER A 1 205 ? -19.578 -5.513 26.581 1.00 98.06 205 SER A O 1
ATOM 1518 N N . CYS A 1 206 ? -21.785 -5.927 26.687 1.00 98.00 206 CYS A N 1
ATOM 1519 C CA . CYS A 1 206 ? -22.231 -4.572 26.386 1.00 98.00 206 CYS A CA 1
ATOM 1520 C C . CYS A 1 206 ? -23.487 -4.274 27.205 1.00 98.00 206 CYS A C 1
ATOM 1522 O O . CYS A 1 206 ? -24.453 -5.035 27.157 1.00 98.00 206 CYS A O 1
ATOM 1524 N N . ASP A 1 207 ? -23.460 -3.162 27.927 1.00 97.56 207 ASP A N 1
ATOM 1525 C CA . ASP A 1 207 ? -24.605 -2.552 28.592 1.00 97.56 207 ASP A CA 1
ATOM 1526 C C . ASP A 1 207 ? -24.926 -1.268 27.826 1.00 97.56 207 ASP A C 1
ATOM 1528 O O . ASP A 1 207 ? -24.216 -0.265 27.935 1.00 97.56 207 ASP A O 1
ATOM 1532 N N . ASP A 1 208 ? -25.934 -1.326 26.957 1.00 95.94 208 ASP A N 1
ATOM 1533 C CA . ASP A 1 208 ? -26.247 -0.226 26.048 1.00 95.94 208 ASP A CA 1
ATOM 1534 C C . ASP A 1 208 ? -27.031 0.907 26.733 1.00 95.94 208 ASP A C 1
ATOM 1536 O O . ASP A 1 208 ? -27.223 1.968 26.144 1.00 95.94 208 ASP A O 1
ATOM 1540 N N . ASN A 1 209 ? -27.465 0.721 27.979 1.00 96.19 209 ASN A N 1
ATOM 1541 C CA . ASN A 1 209 ? -28.138 1.741 28.776 1.00 96.19 209 ASN A CA 1
ATOM 1542 C C . ASN A 1 209 ? -27.603 1.735 30.213 1.00 96.19 209 ASN A C 1
ATOM 1544 O O . ASN A 1 209 ? -28.346 1.559 31.184 1.00 96.19 209 ASN A O 1
ATOM 1548 N N . ALA A 1 210 ? -26.289 1.905 30.321 1.00 96.56 210 ALA A N 1
ATOM 1549 C CA . ALA A 1 210 ? -25.561 1.674 31.549 1.00 96.56 210 ALA A CA 1
ATOM 1550 C C . ALA A 1 210 ? -25.907 2.690 32.639 1.00 96.56 210 ALA A C 1
ATOM 1552 O O . ALA A 1 210 ? -25.988 3.899 32.410 1.00 96.56 210 ALA A O 1
ATOM 1553 N N . THR A 1 211 ? -26.044 2.181 33.863 1.00 95.31 211 THR A N 1
ATOM 1554 C CA . THR A 1 211 ? -26.082 3.010 35.072 1.00 95.31 211 THR A CA 1
ATOM 1555 C C . THR A 1 211 ? -24.653 3.180 35.610 1.00 95.31 211 THR A C 1
ATOM 1557 O O . THR A 1 211 ? -23.987 2.159 35.819 1.00 95.31 211 THR A O 1
ATOM 1560 N N . PRO A 1 212 ? -24.174 4.423 35.818 1.00 94.31 212 PRO A N 1
ATOM 1561 C CA . PRO A 1 212 ? -22.867 4.702 36.417 1.00 94.31 212 PRO A CA 1
ATOM 1562 C C . PRO A 1 212 ? -22.702 4.122 37.821 1.00 94.31 212 PRO A C 1
ATOM 1564 O O . PRO A 1 212 ? -23.658 4.103 38.599 1.00 94.31 212 PRO A O 1
ATOM 1567 N N . ASP A 1 213 ? -21.476 3.726 38.164 1.00 93.25 213 ASP A N 1
ATOM 1568 C CA . ASP A 1 213 ? -21.128 3.302 39.525 1.00 93.25 213 ASP A CA 1
ATOM 1569 C C . ASP A 1 213 ? -21.201 4.493 40.509 1.00 93.25 213 ASP A C 1
ATOM 1571 O O . ASP A 1 213 ? -21.677 4.350 41.638 1.00 93.25 213 ASP A O 1
ATOM 1575 N N . ASP A 1 214 ? -20.792 5.690 40.063 1.00 91.75 214 ASP A N 1
ATOM 1576 C CA . ASP A 1 214 ? -20.983 6.961 40.773 1.00 91.75 214 ASP A CA 1
ATOM 1577 C C . ASP A 1 214 ? -22.261 7.663 40.293 1.00 91.75 214 ASP A C 1
ATOM 1579 O O . ASP A 1 214 ? -22.324 8.212 39.192 1.00 91.75 214 ASP A O 1
ATOM 1583 N N . GLN A 1 215 ? -23.278 7.698 41.155 1.00 89.75 215 GLN A N 1
ATOM 1584 C CA . GLN A 1 215 ? -24.588 8.286 40.852 1.00 89.75 215 GLN A CA 1
ATOM 1585 C C . GLN A 1 215 ? -24.575 9.816 40.706 1.00 89.75 215 GLN A C 1
ATOM 1587 O O . GLN A 1 215 ? -25.586 10.398 40.311 1.00 89.75 215 GLN A O 1
ATOM 1592 N N . THR A 1 216 ? -23.469 10.488 41.034 1.00 92.56 216 THR A N 1
ATOM 1593 C CA . THR A 1 216 ? -23.315 11.927 40.775 1.00 92.56 216 THR A CA 1
ATOM 1594 C C . THR A 1 216 ? -22.992 12.219 39.308 1.00 92.56 216 THR A C 1
ATOM 1596 O O . THR A 1 216 ? -23.214 13.340 38.843 1.00 92.56 216 THR A O 1
ATOM 1599 N N . ILE A 1 217 ? -22.528 11.213 38.561 1.00 93.06 217 ILE A N 1
ATOM 1600 C CA . ILE A 1 217 ? -22.297 11.293 37.123 1.00 93.06 217 ILE A CA 1
ATOM 1601 C C . ILE A 1 217 ? -23.597 10.927 36.408 1.00 93.06 217 ILE A C 1
ATOM 1603 O O . ILE A 1 217 ? -24.133 9.834 36.566 1.00 93.06 217 ILE A O 1
ATOM 1607 N N . VAL A 1 218 ? -24.104 11.843 35.585 1.00 94.19 218 VAL A N 1
ATOM 1608 C CA . VAL A 1 218 ? -25.314 11.638 34.779 1.00 94.19 218 VAL A CA 1
ATOM 1609 C C . VAL A 1 218 ? -25.026 11.957 33.312 1.00 94.19 218 VAL A C 1
ATOM 1611 O O . VAL A 1 218 ? -24.219 12.851 33.038 1.00 94.19 218 VAL A O 1
ATOM 1614 N N . PRO A 1 219 ? -25.657 11.253 32.354 1.00 96.12 219 PRO A N 1
ATOM 1615 C CA . PRO A 1 219 ? -25.505 11.590 30.945 1.00 96.12 219 PRO A CA 1
ATOM 1616 C C . PRO A 1 219 ? -26.116 12.968 30.665 1.00 96.12 219 PRO A C 1
ATOM 1618 O O . PRO A 1 219 ? -27.007 13.437 31.384 1.00 96.12 219 PRO A O 1
ATOM 1621 N N . ARG A 1 220 ? -25.668 13.630 29.594 1.00 96.56 220 ARG A N 1
ATOM 1622 C CA . ARG A 1 220 ? -26.286 14.882 29.148 1.00 96.56 220 ARG A CA 1
ATOM 1623 C C . ARG A 1 220 ? -27.751 14.640 28.767 1.00 96.56 220 ARG A C 1
ATOM 1625 O O . ARG A 1 220 ? -28.109 13.543 28.331 1.00 96.56 220 ARG A O 1
ATOM 1632 N N . PRO A 1 221 ? -28.615 15.664 28.882 1.00 97.25 221 PRO A N 1
ATOM 1633 C CA . PRO A 1 221 ? -30.009 15.544 28.473 1.00 97.25 221 PRO A CA 1
ATOM 1634 C C . PRO A 1 221 ? -30.143 15.027 27.033 1.00 97.25 221 PRO A C 1
ATOM 1636 O O . PRO A 1 221 ? -29.541 15.581 26.117 1.00 97.25 221 PRO A O 1
ATOM 1639 N N . GLY A 1 222 ? -30.945 13.975 26.842 1.00 97.19 222 GLY A N 1
ATOM 1640 C CA . GLY A 1 222 ? -31.148 13.325 25.540 1.00 97.19 222 GLY A CA 1
ATOM 1641 C C . GLY A 1 222 ? -30.161 12.198 25.216 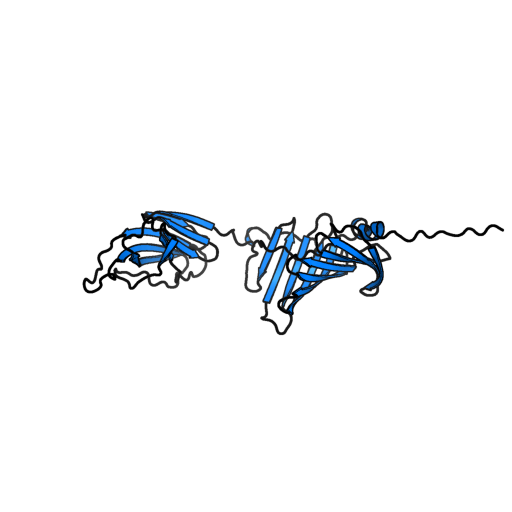1.00 97.19 222 GLY A C 1
ATOM 1642 O O . GLY A 1 222 ? -30.360 11.503 24.215 1.00 97.19 222 GLY A O 1
ATOM 1643 N N . ASN A 1 223 ? -29.164 11.967 26.075 1.00 98.06 223 ASN A N 1
ATOM 1644 C CA . ASN A 1 223 ? -28.164 10.917 25.923 1.00 98.06 223 ASN A CA 1
ATOM 1645 C C . ASN A 1 223 ? -28.328 9.782 26.944 1.00 98.06 223 ASN A C 1
ATOM 1647 O O . ASN A 1 223 ? -29.043 9.903 27.939 1.00 98.06 223 ASN A O 1
ATOM 1651 N N . ARG A 1 224 ? -27.625 8.678 26.686 1.00 97.69 224 ARG A N 1
ATOM 1652 C CA . ARG A 1 224 ? -27.438 7.534 27.584 1.00 97.69 224 ARG A CA 1
ATOM 1653 C C . ARG A 1 224 ? -25.974 7.097 27.586 1.00 97.69 224 ARG A C 1
ATOM 1655 O O . ARG A 1 224 ? -25.256 7.349 26.615 1.00 97.69 224 ARG A O 1
ATOM 1662 N N . PHE A 1 225 ? -25.545 6.424 28.650 1.00 98.25 225 PHE A N 1
ATOM 1663 C CA . PHE A 1 225 ? -24.244 5.761 28.661 1.00 98.25 225 PHE A CA 1
ATOM 1664 C C . PHE A 1 225 ? -24.332 4.380 28.011 1.00 98.25 225 PHE A C 1
ATOM 1666 O O . PHE A 1 225 ? -25.277 3.631 28.247 1.00 98.25 225 PHE A O 1
ATOM 1673 N N . VAL A 1 226 ? -23.316 4.048 27.223 1.00 98.38 226 VAL A N 1
ATOM 1674 C CA . VAL A 1 226 ? -23.055 2.704 26.704 1.00 98.38 226 VAL A CA 1
ATOM 1675 C C . VAL A 1 226 ? -21.718 2.265 27.280 1.00 98.38 226 VAL A C 1
ATOM 1677 O O . VAL A 1 226 ? -20.717 2.964 27.114 1.00 98.38 226 VAL A O 1
ATOM 1680 N N . VAL A 1 227 ? -21.694 1.120 27.954 1.00 98.38 227 VAL A N 1
ATOM 1681 C CA . VAL A 1 227 ? -20.476 0.548 28.534 1.00 98.38 227 VAL A CA 1
ATOM 1682 C C . VAL A 1 227 ? -20.173 -0.775 27.851 1.00 98.38 227 VAL A C 1
ATOM 1684 O O . VAL A 1 227 ? -21.009 -1.677 27.820 1.00 98.38 227 VAL A O 1
ATOM 1687 N N . VAL A 1 228 ? -18.964 -0.893 27.309 1.00 98.50 228 VAL A N 1
ATOM 1688 C CA . VAL A 1 228 ? -18.499 -2.091 26.608 1.00 98.50 228 VAL A CA 1
ATOM 1689 C C . VAL A 1 228 ? -17.308 -2.667 27.347 1.00 98.50 228 VAL A C 1
ATOM 1691 O O . VAL A 1 228 ? -16.305 -1.985 27.546 1.00 98.50 228 VAL A O 1
ATOM 1694 N N . GLU A 1 229 ? -17.402 -3.928 27.739 1.00 98.50 229 GLU A N 1
ATOM 1695 C CA . GLU A 1 229 ? -16.284 -4.647 28.332 1.00 98.50 229 GLU A CA 1
ATOM 1696 C C . GLU A 1 229 ? -15.453 -5.298 27.231 1.00 98.50 229 GLU A C 1
ATOM 1698 O O . GLU A 1 229 ? -15.964 -6.080 26.420 1.00 98.50 229 GLU A O 1
ATOM 1703 N N . VAL A 1 230 ? -14.160 -4.996 27.214 1.00 98.38 230 VAL A N 1
ATOM 1704 C CA . VAL A 1 230 ? -13.231 -5.510 26.212 1.00 98.38 230 VAL A CA 1
ATOM 1705 C C . VAL A 1 230 ? -12.062 -6.229 26.862 1.00 98.38 230 VAL A C 1
ATOM 1707 O O . VAL A 1 230 ? -11.637 -5.888 27.964 1.00 98.38 230 VAL A O 1
ATOM 1710 N N . ALA A 1 231 ? -11.512 -7.203 26.142 1.00 98.06 231 ALA A N 1
ATOM 1711 C CA . ALA A 1 231 ? -10.219 -7.798 26.449 1.00 98.06 231 ALA A CA 1
ATOM 1712 C C . ALA A 1 231 ? -9.332 -7.821 25.204 1.00 98.06 231 ALA A C 1
ATOM 1714 O O . ALA A 1 231 ? -9.770 -8.208 24.117 1.00 98.06 231 ALA A O 1
ATOM 1715 N N . VAL A 1 232 ? -8.073 -7.433 25.377 1.00 98.25 232 VAL A N 1
ATOM 1716 C CA . VAL A 1 232 ? -7.042 -7.414 24.339 1.00 98.25 232 VAL A CA 1
ATOM 1717 C C . VAL A 1 232 ? -5.886 -8.275 24.810 1.00 98.25 232 VAL A C 1
ATOM 1719 O O . VAL A 1 232 ? -5.284 -7.985 25.839 1.00 98.25 232 VAL A O 1
ATOM 1722 N N . GLN A 1 233 ? -5.559 -9.310 24.044 1.00 98.00 233 GLN A N 1
ATOM 1723 C CA . GLN A 1 233 ? -4.379 -10.139 24.261 1.00 98.00 233 GLN A CA 1
ATOM 1724 C C . GLN A 1 233 ? -3.340 -9.866 23.175 1.00 98.00 233 GLN A C 1
ATOM 1726 O O . GLN A 1 233 ? -3.673 -9.914 21.989 1.00 98.00 233 GLN A O 1
ATOM 1731 N N . ASN A 1 234 ? -2.082 -9.657 23.563 1.00 97.44 234 ASN A N 1
ATOM 1732 C CA . ASN A 1 234 ? -0.966 -9.614 22.624 1.00 97.44 234 ASN A CA 1
ATOM 1733 C C . ASN A 1 234 ? -0.632 -11.038 22.152 1.00 97.44 234 ASN A C 1
ATOM 1735 O O . ASN A 1 234 ? -0.182 -11.879 22.929 1.00 97.44 234 ASN A O 1
ATOM 1739 N N . THR A 1 235 ? -0.855 -11.315 20.868 1.00 96.25 235 THR A N 1
ATOM 1740 C CA . THR A 1 235 ? -0.513 -12.597 20.225 1.00 96.25 235 THR A CA 1
ATOM 1741 C C . THR A 1 235 ? 0.699 -12.482 19.301 1.00 96.25 235 THR A C 1
ATOM 1743 O O . THR A 1 235 ? 1.033 -13.438 18.600 1.00 96.25 235 THR A O 1
ATOM 1746 N N . GLY A 1 236 ? 1.320 -11.304 19.247 1.00 90.88 236 GLY A N 1
ATOM 1747 C CA . GLY A 1 236 ? 2.539 -11.033 18.505 1.00 90.88 236 GLY A CA 1
ATOM 1748 C C . GLY A 1 236 ? 3.798 -11.477 19.250 1.00 90.88 236 GLY A C 1
ATOM 1749 O O . GLY A 1 236 ? 3.754 -12.059 20.331 1.00 90.88 236 GLY A O 1
ATOM 1750 N N . SER A 1 237 ? 4.949 -11.207 18.634 1.00 90.88 237 SER A N 1
ATOM 1751 C CA . SER A 1 237 ? 6.273 -11.538 19.177 1.00 90.88 237 SER A CA 1
ATOM 1752 C C . SER A 1 237 ? 7.005 -10.351 19.812 1.00 90.88 237 SER A C 1
ATOM 1754 O O . SER A 1 237 ? 8.116 -10.531 20.298 1.00 90.88 237 SER A O 1
ATOM 1756 N N . GLY A 1 238 ? 6.431 -9.150 19.756 1.00 90.62 238 GLY A N 1
ATOM 1757 C CA . GLY A 1 238 ? 6.965 -7.936 20.378 1.00 90.62 238 GLY A CA 1
ATOM 1758 C C . GLY A 1 238 ? 5.884 -7.222 21.181 1.00 90.62 238 GLY A C 1
ATOM 1759 O O . GLY A 1 238 ? 4.730 -7.655 21.165 1.00 90.62 238 GLY A O 1
ATOM 1760 N N . ASP A 1 239 ? 6.262 -6.149 21.866 1.00 93.94 239 ASP A N 1
ATOM 1761 C CA . ASP A 1 239 ? 5.344 -5.382 22.708 1.00 93.94 239 ASP A CA 1
ATOM 1762 C C . ASP A 1 239 ? 4.237 -4.724 21.872 1.00 93.94 239 ASP A C 1
ATOM 1764 O O . ASP A 1 239 ? 4.459 -4.264 20.748 1.00 93.94 239 ASP A O 1
ATOM 1768 N N . LEU A 1 240 ? 3.026 -4.706 22.425 1.00 94.12 240 LEU A N 1
ATOM 1769 C CA . LEU A 1 240 ? 1.828 -4.168 21.793 1.00 94.12 240 LEU A CA 1
ATOM 1770 C C . LEU A 1 240 ? 1.325 -2.964 22.588 1.00 94.12 240 LEU A C 1
ATOM 1772 O O . LEU A 1 240 ? 0.856 -3.115 23.714 1.00 94.12 240 LEU A O 1
ATOM 1776 N N . SER A 1 241 ? 1.351 -1.783 21.974 1.00 94.81 241 SER A N 1
ATOM 1777 C CA . SER A 1 241 ? 0.644 -0.615 22.502 1.00 94.81 241 SER A CA 1
ATOM 1778 C C . SER A 1 241 ? -0.860 -0.786 22.304 1.00 94.81 241 SER A C 1
ATOM 1780 O O . SER A 1 241 ? -1.307 -1.072 21.199 1.00 94.81 241 SER A O 1
ATOM 1782 N N . THR A 1 242 ? -1.637 -0.594 23.366 1.00 93.19 242 THR A N 1
ATOM 1783 C CA . THR A 1 242 ? -3.104 -0.718 23.397 1.00 93.19 242 THR A CA 1
ATOM 1784 C C . THR A 1 242 ? -3.819 0.625 23.528 1.00 93.19 242 THR A C 1
ATOM 1786 O O . THR A 1 242 ? -5.016 0.668 23.816 1.00 93.19 242 THR A O 1
ATOM 1789 N N . PHE A 1 243 ? -3.113 1.734 23.278 1.00 91.06 243 PHE A N 1
ATOM 1790 C CA . PHE A 1 243 ? -3.706 3.067 23.113 1.00 91.06 243 PHE A CA 1
ATOM 1791 C C . PHE A 1 243 ? -4.456 3.164 21.776 1.00 91.06 243 PHE A C 1
ATOM 1793 O O . PHE A 1 243 ? -4.086 3.918 20.878 1.00 91.06 243 PHE A O 1
ATOM 1800 N N . PHE A 1 244 ? -5.479 2.330 21.620 1.00 91.25 244 PHE A N 1
ATOM 1801 C CA . PHE A 1 244 ? -6.254 2.235 20.398 1.00 91.25 244 PHE A CA 1
ATOM 1802 C C . PHE A 1 244 ? -7.289 3.348 20.296 1.00 91.25 244 PHE A C 1
ATOM 1804 O O . PHE A 1 244 ? -7.905 3.746 21.287 1.00 91.25 244 PHE A O 1
ATOM 1811 N N . ASP A 1 245 ? -7.540 3.770 19.061 1.00 89.88 245 ASP A N 1
ATOM 1812 C CA . ASP A 1 245 ? -8.679 4.614 18.725 1.00 89.88 245 ASP A CA 1
ATOM 1813 C C . ASP A 1 245 ? -9.933 3.739 18.600 1.00 89.88 245 ASP A C 1
ATOM 1815 O O . ASP A 1 245 ? -10.276 3.232 17.528 1.00 89.88 245 ASP A O 1
ATOM 1819 N N . TRP A 1 246 ? -10.553 3.455 19.746 1.00 95.12 246 TRP A N 1
ATOM 1820 C CA . TRP A 1 246 ? -11.827 2.748 19.798 1.00 95.12 246 TRP A CA 1
ATOM 1821 C C . TRP A 1 246 ? -12.950 3.688 19.367 1.00 95.12 246 TRP A C 1
ATOM 1823 O O . TRP A 1 246 ? -13.229 4.685 20.034 1.00 95.12 246 TRP A O 1
ATOM 1833 N N . LEU A 1 247 ? -13.612 3.338 18.267 1.00 96.56 247 LEU A N 1
ATOM 1834 C CA . LEU A 1 247 ? -14.666 4.138 17.667 1.00 96.56 247 LEU A CA 1
ATOM 1835 C C . LEU A 1 247 ? -16.006 3.423 17.791 1.00 96.56 247 LEU A C 1
ATOM 1837 O O . LEU A 1 247 ? -16.159 2.298 17.312 1.00 96.56 247 LEU A O 1
ATOM 1841 N N . LEU A 1 248 ? -16.996 4.089 18.379 1.00 97.94 248 LEU A N 1
ATOM 1842 C CA . LEU A 1 248 ? -18.375 3.616 18.365 1.00 97.94 248 LEU A CA 1
ATOM 1843 C C . LEU A 1 248 ? -19.130 4.288 17.216 1.00 97.94 248 LEU A C 1
ATOM 1845 O O . LEU A 1 248 ? -18.986 5.490 17.001 1.00 97.94 248 LEU A O 1
ATOM 1849 N N . THR A 1 249 ? -19.935 3.518 16.489 1.00 97.88 249 THR A N 1
ATOM 1850 C CA . THR A 1 249 ? -20.786 4.005 15.389 1.00 97.88 249 THR A CA 1
ATOM 1851 C C . THR A 1 249 ? -22.188 3.417 15.476 1.00 97.88 249 THR A C 1
ATOM 1853 O O . THR A 1 249 ? -22.379 2.416 16.164 1.00 97.88 249 THR A O 1
ATOM 1856 N N . ASP A 1 250 ? -23.168 4.022 14.806 1.00 97.38 250 ASP A N 1
ATOM 1857 C CA . ASP A 1 250 ? -24.556 3.552 14.783 1.00 97.38 250 ASP A CA 1
ATOM 1858 C C . ASP A 1 250 ? -25.107 3.408 13.355 1.00 97.38 250 ASP A C 1
ATOM 1860 O O . ASP A 1 250 ? -24.421 3.649 12.357 1.00 97.38 250 ASP A O 1
ATOM 1864 N N . SER A 1 251 ? -26.387 3.043 13.254 1.00 96.56 251 SER A N 1
ATOM 1865 C CA . SER A 1 251 ? -27.114 2.938 11.981 1.00 96.56 251 SER A CA 1
ATOM 1866 C C . SER A 1 251 ? -27.177 4.236 11.155 1.00 96.56 251 SER A C 1
ATOM 1868 O O . SER A 1 251 ? -27.261 4.166 9.926 1.00 96.56 251 SER A O 1
ATOM 1870 N N . ALA A 1 252 ? -27.122 5.411 11.795 1.00 95.31 252 ALA A N 1
ATOM 1871 C CA . ALA A 1 252 ? -27.102 6.714 11.132 1.00 95.31 252 ALA A CA 1
ATOM 1872 C C . ALA A 1 252 ? -25.691 7.121 10.670 1.00 95.31 252 ALA A C 1
ATOM 1874 O O . ALA A 1 252 ? -25.551 8.087 9.917 1.00 95.31 252 ALA A O 1
ATOM 1875 N N . ARG A 1 253 ? -24.668 6.330 11.032 1.00 93.44 253 ARG A N 1
ATOM 1876 C CA . ARG A 1 253 ? -23.235 6.598 10.835 1.00 93.44 253 ARG A CA 1
ATOM 1877 C C . ARG A 1 253 ? -22.724 7.778 11.655 1.00 93.44 253 ARG A C 1
ATOM 1879 O O . ARG A 1 253 ? -21.687 8.347 11.308 1.00 93.44 253 ARG A O 1
ATOM 1886 N N . ASP A 1 254 ? -23.420 8.114 12.735 1.00 96.31 254 ASP A N 1
ATOM 1887 C CA . ASP A 1 254 ? -22.854 8.985 13.752 1.00 96.31 254 ASP A CA 1
ATOM 1888 C C . ASP A 1 254 ? -21.696 8.248 14.442 1.00 96.31 254 ASP A C 1
ATOM 1890 O O . ASP A 1 254 ? -21.657 7.014 14.495 1.00 96.31 254 ASP A O 1
ATOM 1894 N N . THR A 1 255 ? -20.708 9.006 14.917 1.00 96.81 255 THR A N 1
ATOM 1895 C CA . THR A 1 255 ? -19.484 8.463 15.516 1.00 96.81 255 THR A CA 1
ATOM 1896 C C . THR A 1 255 ? -19.249 9.059 16.896 1.00 96.81 255 THR A C 1
ATOM 1898 O O . THR A 1 255 ? -19.319 10.281 17.049 1.00 96.81 255 THR A O 1
ATOM 1901 N N . TRP A 1 256 ? -18.888 8.229 17.874 1.00 96.44 256 TRP A N 1
ATOM 1902 C CA . TRP A 1 256 ? -18.606 8.662 19.243 1.00 96.44 256 TRP A CA 1
ATOM 1903 C C . TRP A 1 256 ? -17.212 8.242 19.687 1.00 96.44 256 TRP A C 1
ATOM 1905 O O . TRP A 1 256 ? -16.811 7.087 19.526 1.00 96.44 256 TRP A O 1
ATOM 1915 N N . SER A 1 257 ? -16.503 9.189 20.295 1.00 93.44 257 SER A N 1
ATOM 1916 C CA . SER A 1 257 ? -15.288 8.933 21.062 1.00 93.44 257 SER A CA 1
ATOM 1917 C C . SER A 1 257 ? -15.634 8.464 22.474 1.00 93.44 257 SER A C 1
ATOM 1919 O O . SER A 1 257 ? -16.734 8.724 22.972 1.00 93.44 257 SER A O 1
ATOM 1921 N N . GLN A 1 258 ? -14.671 7.832 23.142 1.00 94.31 258 GLN A N 1
ATOM 1922 C CA . GLN A 1 258 ? -14.815 7.454 24.546 1.00 94.31 258 GLN A CA 1
ATOM 1923 C C . GLN A 1 258 ? -15.149 8.673 25.422 1.00 94.31 258 GLN A C 1
ATOM 1925 O O . GLN A 1 258 ? -14.606 9.767 25.240 1.00 94.31 258 GLN A O 1
ATOM 1930 N N . ALA A 1 259 ? -16.070 8.471 26.357 1.00 94.50 259 ALA A N 1
ATOM 1931 C CA . ALA A 1 259 ? -16.449 9.422 27.390 1.00 94.50 259 ALA A CA 1
ATOM 1932 C C . ALA A 1 259 ? -15.669 9.145 28.687 1.00 94.50 259 ALA A C 1
ATOM 1934 O O . ALA A 1 259 ? -14.882 8.202 28.771 1.00 94.50 259 ALA A O 1
ATOM 1935 N N . LEU A 1 260 ? -15.901 9.970 29.711 1.00 92.06 260 LEU A N 1
ATOM 1936 C CA . LEU A 1 260 ? -15.382 9.711 31.053 1.00 92.06 260 LEU A CA 1
ATOM 1937 C C . LEU A 1 260 ? -15.865 8.337 31.541 1.00 92.06 260 LEU A C 1
ATOM 1939 O O . LEU A 1 260 ? -17.043 8.015 31.391 1.00 92.06 260 LEU A O 1
ATOM 1943 N N . SER A 1 261 ? -14.963 7.552 32.130 1.00 93.81 261 SER A N 1
ATOM 1944 C CA . SER A 1 261 ? -15.286 6.239 32.687 1.00 93.81 261 SER A CA 1
ATOM 1945 C C . SER A 1 261 ? -16.383 6.342 33.741 1.00 93.81 261 SER A C 1
ATOM 1947 O O . SER A 1 261 ? -16.274 7.122 34.685 1.00 93.81 261 SER A O 1
ATOM 1949 N N . VAL A 1 262 ? -17.424 5.524 33.590 1.00 95.69 262 VAL A N 1
ATOM 1950 C CA . VAL A 1 262 ? -18.513 5.395 34.578 1.00 95.69 262 VAL A CA 1
ATOM 1951 C C . VAL A 1 262 ? -18.535 4.028 35.262 1.00 95.69 262 VAL A C 1
ATOM 1953 O O . VAL A 1 262 ? -19.432 3.761 36.060 1.00 95.69 262 VAL A O 1
ATOM 1956 N N . ARG A 1 263 ? -17.569 3.162 34.925 1.00 95.94 263 ARG A N 1
ATOM 1957 C CA . ARG A 1 263 ? -17.416 1.807 35.456 1.00 95.94 263 ARG A CA 1
ATOM 1958 C C . ARG A 1 263 ? -15.946 1.405 35.539 1.00 95.94 263 ARG A C 1
ATOM 1960 O O . ARG A 1 263 ? -15.172 1.732 34.637 1.00 95.94 263 ARG A O 1
ATOM 1967 N N . GLU A 1 264 ? -15.589 0.664 36.586 1.00 94.94 264 GLU A N 1
ATOM 1968 C CA . GLU A 1 264 ? -14.225 0.172 36.826 1.00 94.94 264 GLU A CA 1
ATOM 1969 C C . GLU A 1 264 ? -14.108 -1.368 36.722 1.00 94.94 264 GLU A C 1
ATOM 1971 O O . GLU A 1 264 ? -15.061 -2.081 37.044 1.00 94.94 264 GLU A O 1
ATOM 1976 N N . PRO A 1 265 ? -12.943 -1.914 36.311 1.00 96.12 265 PRO A N 1
ATOM 1977 C CA . PRO A 1 265 ? -11.752 -1.186 35.876 1.00 96.12 265 PRO A CA 1
ATOM 1978 C C . PRO A 1 265 ? -11.928 -0.601 34.470 1.00 96.12 265 PRO A C 1
ATOM 1980 O O . PRO A 1 265 ? -12.337 -1.296 33.540 1.00 96.12 265 PRO A O 1
ATOM 1983 N N . SER A 1 266 ? -11.602 0.672 34.300 1.00 95.38 266 SER A N 1
ATOM 1984 C CA . SER A 1 266 ? -11.582 1.310 32.986 1.00 95.38 266 SER A CA 1
ATOM 1985 C C . SER A 1 266 ? -10.450 0.761 32.112 1.00 95.38 266 SER A C 1
ATOM 1987 O O . SER A 1 266 ? -9.371 0.406 32.592 1.00 95.38 266 SER A O 1
ATOM 1989 N N . PHE A 1 267 ? -10.689 0.660 30.803 1.00 96.44 267 PHE A N 1
ATOM 1990 C CA . PHE A 1 267 ? -9.649 0.260 29.857 1.00 96.44 267 PHE A CA 1
ATOM 1991 C C . PHE A 1 267 ? -8.769 1.472 29.519 1.00 96.44 267 PHE A C 1
ATOM 1993 O O . PHE A 1 267 ? -9.120 2.291 28.675 1.00 96.44 267 PHE A O 1
ATOM 2000 N N . LEU A 1 268 ? -7.623 1.596 30.190 1.00 85.19 268 LEU A N 1
ATOM 2001 C CA . LEU A 1 268 ? -6.768 2.792 30.120 1.00 85.19 268 LEU A CA 1
ATOM 2002 C C . LEU A 1 268 ? -5.703 2.763 29.008 1.00 85.19 268 LEU A C 1
ATOM 2004 O O . LEU A 1 268 ? -4.985 3.744 28.820 1.00 85.19 268 LEU A O 1
ATOM 2008 N N . GLY A 1 269 ? -5.603 1.661 28.259 1.00 85.56 269 GLY A N 1
ATOM 2009 C CA . GLY A 1 269 ? -4.482 1.428 27.348 1.00 85.56 269 GLY A CA 1
ATOM 2010 C C . GLY A 1 269 ? -3.145 1.253 28.088 1.00 85.56 269 GLY A C 1
ATOM 2011 O O . GLY A 1 269 ? -3.047 1.401 29.305 1.00 85.56 269 GLY A O 1
ATOM 2012 N N . GLY A 1 270 ? -2.103 0.887 27.348 1.00 93.06 270 GLY A N 1
ATOM 2013 C CA . GLY A 1 270 ? -0.778 0.569 27.884 1.00 93.06 270 GLY A CA 1
ATOM 2014 C C . GLY A 1 270 ? 0.018 -0.334 26.948 1.00 93.06 270 GLY A C 1
ATOM 2015 O O . GLY A 1 270 ? -0.444 -0.651 25.851 1.00 93.06 270 GLY A O 1
ATOM 2016 N N . GLU A 1 271 ? 1.201 -0.761 27.372 1.00 96.81 271 GLU A N 1
ATOM 2017 C CA . GLU A 1 271 ? 2.000 -1.752 26.646 1.00 96.81 271 GLU A CA 1
ATOM 2018 C C . GLU A 1 271 ? 1.728 -3.156 27.189 1.00 96.81 271 GLU A C 1
ATOM 2020 O O . GLU A 1 271 ? 1.665 -3.357 28.399 1.00 96.81 271 GLU A O 1
ATOM 2025 N N . LEU A 1 272 ? 1.554 -4.117 26.282 1.00 97.56 272 LEU A N 1
ATOM 2026 C CA . LEU A 1 272 ? 1.419 -5.537 26.589 1.00 97.56 272 LEU A CA 1
ATOM 2027 C C . LEU A 1 272 ? 2.615 -6.293 26.024 1.00 97.56 272 LEU A C 1
ATOM 2029 O O . LEU A 1 272 ? 2.823 -6.278 24.808 1.00 97.56 272 LEU A O 1
ATOM 2033 N N . ALA A 1 273 ? 3.345 -7.016 26.866 1.00 97.88 273 ALA A N 1
ATOM 2034 C CA . ALA A 1 273 ? 4.358 -7.960 26.413 1.00 97.88 273 ALA A CA 1
ATOM 2035 C C . ALA A 1 273 ? 3.709 -9.156 25.677 1.00 97.88 273 ALA A C 1
ATOM 2037 O O . ALA A 1 273 ? 2.503 -9.403 25.817 1.00 97.88 273 ALA A O 1
ATOM 2038 N N . PRO A 1 274 ? 4.468 -9.932 24.879 1.00 97.88 274 PRO A N 1
ATOM 2039 C CA . PRO A 1 274 ? 3.943 -11.112 24.195 1.00 97.88 274 PRO A CA 1
ATOM 2040 C C . PRO A 1 274 ? 3.207 -12.079 25.135 1.00 97.88 274 PRO A C 1
ATOM 2042 O O . PRO A 1 274 ? 3.769 -12.572 26.112 1.00 97.88 274 PRO A O 1
ATOM 2045 N N . GLY A 1 275 ? 1.947 -12.384 24.813 1.00 97.50 275 GLY A N 1
ATOM 2046 C CA . GLY A 1 275 ? 1.074 -13.271 25.587 1.00 97.50 275 GLY A CA 1
ATOM 2047 C C . GLY A 1 275 ? 0.232 -12.583 26.668 1.00 97.50 275 GLY A C 1
ATOM 2048 O O . GLY A 1 275 ? -0.744 -13.187 27.126 1.00 97.50 275 GLY A O 1
ATOM 2049 N N . GLU A 1 276 ? 0.549 -11.342 27.049 1.00 98.31 276 GLU A N 1
ATOM 2050 C CA . GLU A 1 276 ? -0.195 -10.598 28.071 1.00 98.31 276 GLU A CA 1
ATOM 2051 C C . GLU A 1 276 ? -1.590 -10.183 27.601 1.00 98.31 276 GLU A C 1
ATOM 2053 O O . GLU A 1 276 ? -1.879 -10.108 26.405 1.00 98.31 276 GLU A O 1
ATOM 2058 N N . THR A 1 277 ? -2.478 -9.936 28.566 1.00 98.00 277 THR A N 1
ATOM 2059 C CA . THR A 1 277 ? -3.869 -9.536 28.328 1.00 98.00 277 THR A CA 1
ATOM 2060 C C . THR A 1 277 ? -4.241 -8.347 29.205 1.00 98.00 277 THR A C 1
ATOM 2062 O O . THR A 1 277 ? -4.047 -8.398 30.417 1.00 98.00 277 THR A O 1
ATOM 2065 N N . ALA A 1 278 ? -4.830 -7.315 28.601 1.00 97.69 278 ALA A N 1
ATOM 2066 C CA . ALA A 1 278 ? -5.537 -6.245 29.300 1.00 97.69 278 ALA A CA 1
ATOM 2067 C C . ALA A 1 278 ? -7.049 -6.427 29.147 1.00 97.69 278 ALA A C 1
ATOM 2069 O O . ALA A 1 278 ? -7.527 -6.811 28.078 1.00 97.69 278 ALA A O 1
ATOM 2070 N N . GLN A 1 279 ? -7.801 -6.112 30.198 1.00 97.69 279 GLN A N 1
ATOM 2071 C CA . GLN A 1 279 ? -9.261 -6.148 30.215 1.00 97.69 279 GLN A CA 1
ATOM 2072 C C . GLN A 1 279 ? -9.794 -4.938 30.977 1.00 97.69 279 GLN A C 1
ATOM 2074 O O . GLN A 1 279 ? -9.193 -4.515 31.964 1.00 97.69 279 GLN A O 1
ATOM 2079 N N . GLY A 1 280 ? -10.917 -4.390 30.520 1.00 97.94 280 GLY A N 1
ATOM 2080 C CA . GLY A 1 280 ? -11.572 -3.269 31.179 1.00 97.94 280 GLY A CA 1
ATOM 2081 C C . GLY A 1 280 ? -12.777 -2.751 30.406 1.00 97.94 280 GLY A C 1
ATOM 2082 O O . GLY A 1 280 ? -13.153 -3.290 29.362 1.00 97.94 280 GLY A O 1
ATOM 2083 N N . TYR A 1 281 ? -13.370 -1.686 30.930 1.00 98.38 281 TYR A N 1
ATOM 2084 C CA . TYR A 1 281 ? -14.559 -1.053 30.380 1.00 98.38 281 TYR A CA 1
ATOM 2085 C C . TYR A 1 281 ? -14.217 0.188 29.557 1.00 98.38 281 TYR A C 1
ATOM 2087 O O . TYR A 1 281 ? -13.478 1.069 30.000 1.00 98.38 281 TYR A O 1
ATOM 2095 N N . LEU A 1 282 ? -14.812 0.270 28.371 1.00 98.00 282 LEU A N 1
ATOM 2096 C CA . LEU A 1 282 ? -14.896 1.472 27.550 1.00 98.00 282 LEU A CA 1
ATOM 2097 C C . LEU A 1 282 ? -16.262 2.115 27.791 1.00 98.00 282 LEU A C 1
ATOM 2099 O O . LEU A 1 282 ? -17.283 1.428 27.737 1.00 98.00 282 LEU A O 1
ATOM 2103 N N . THR A 1 283 ? -16.291 3.423 28.032 1.00 98.00 283 THR A N 1
ATOM 2104 C CA . THR A 1 283 ? -17.542 4.170 28.221 1.00 98.00 283 THR A CA 1
ATOM 2105 C C . THR A 1 283 ? -17.777 5.105 27.048 1.00 98.00 283 THR A C 1
ATOM 2107 O O . THR A 1 283 ? -16.863 5.798 26.610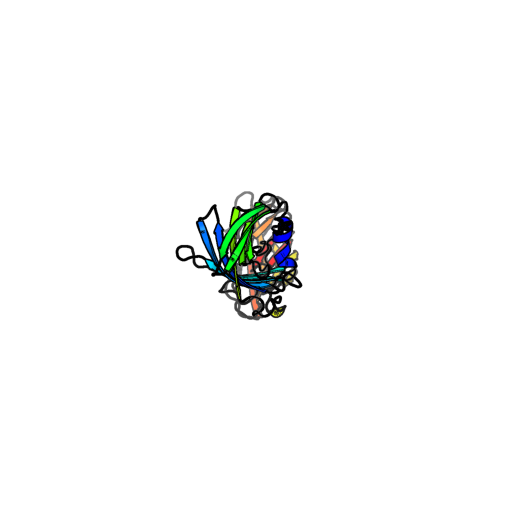 1.00 98.00 283 THR A O 1
ATOM 2110 N N . TYR A 1 284 ? -19.016 5.169 26.577 1.00 98.12 284 TYR A N 1
ATOM 2111 C CA . TYR A 1 284 ? -19.480 6.127 25.583 1.00 98.12 284 TYR A CA 1
ATOM 2112 C C . TYR A 1 284 ? -20.738 6.816 26.084 1.00 98.12 284 TYR A C 1
ATOM 2114 O O . TYR A 1 284 ? -21.530 6.237 26.824 1.00 98.12 284 TYR A O 1
ATOM 2122 N N . GLU A 1 285 ? -20.941 8.047 25.640 1.00 97.94 285 GLU A N 1
ATOM 2123 C CA . GLU A 1 285 ? -22.175 8.782 25.867 1.00 97.94 285 GLU A CA 1
ATOM 2124 C C . GLU A 1 285 ? -22.808 9.078 24.506 1.00 97.94 285 GLU A C 1
ATOM 2126 O O . GLU A 1 285 ? -22.281 9.871 23.724 1.00 97.94 285 GLU A O 1
ATOM 2131 N N . VAL A 1 286 ? -23.915 8.399 24.212 1.00 97.94 286 VAL A N 1
ATOM 2132 C CA . VAL A 1 286 ? -24.571 8.417 22.898 1.00 97.94 286 VAL A CA 1
ATOM 2133 C C . VAL A 1 286 ? -25.968 9.004 23.004 1.00 97.94 286 VAL A C 1
ATOM 2135 O O . VAL A 1 286 ? -26.558 9.026 24.085 1.00 97.94 286 VAL A O 1
ATOM 2138 N N . THR A 1 287 ? -26.536 9.444 21.885 1.00 97.75 287 THR A N 1
ATOM 2139 C CA . THR A 1 287 ? -27.938 9.870 21.864 1.00 97.75 287 THR A CA 1
ATOM 2140 C C . THR A 1 287 ? -28.853 8.687 22.185 1.00 97.75 287 THR A C 1
ATOM 2142 O O . THR A 1 287 ? -28.594 7.543 21.813 1.00 97.75 287 THR A O 1
ATOM 2145 N N . THR A 1 288 ? -29.960 8.946 22.876 1.00 96.75 288 THR A N 1
ATOM 2146 C CA . THR A 1 288 ? -30.946 7.902 23.224 1.00 96.75 288 THR A CA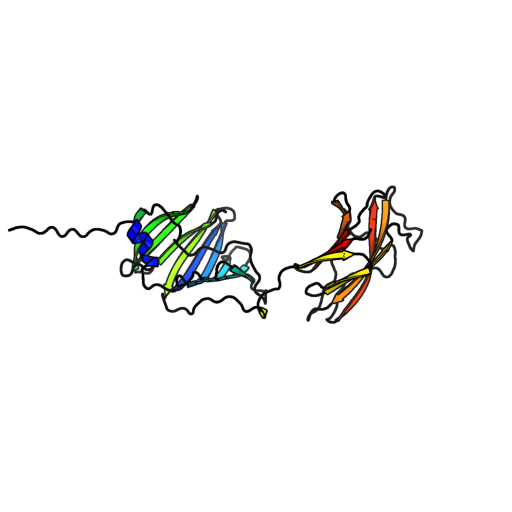 1
ATOM 2147 C C . THR A 1 288 ? -31.578 7.223 22.005 1.00 96.75 288 THR A C 1
ATOM 2149 O O . THR A 1 288 ? -32.074 6.107 22.121 1.00 96.75 288 THR A O 1
ATOM 2152 N N . SER A 1 289 ? -31.536 7.862 20.832 1.00 95.50 289 SER A N 1
ATOM 2153 C CA . SER A 1 289 ? -32.000 7.301 19.561 1.00 95.50 289 SER A CA 1
ATOM 2154 C C . SER A 1 289 ? -30.966 6.429 18.837 1.00 95.50 289 SER A C 1
ATOM 2156 O O . SER A 1 289 ? -31.328 5.783 17.855 1.00 95.50 289 SER A O 1
ATOM 2158 N N . ALA A 1 290 ? -29.700 6.416 19.272 1.00 97.38 290 ALA A N 1
ATOM 2159 C CA . ALA A 1 290 ? -28.647 5.636 18.626 1.00 97.38 290 ALA A CA 1
ATOM 2160 C C . ALA A 1 290 ? -28.934 4.128 18.735 1.00 97.38 290 ALA A C 1
ATOM 2162 O O . ALA A 1 290 ? -29.206 3.601 19.822 1.00 97.38 290 ALA A O 1
ATOM 2163 N N . SER A 1 291 ? -28.859 3.430 17.599 1.00 96.56 291 SER A N 1
ATOM 2164 C CA . SER A 1 291 ? -29.217 2.012 17.467 1.00 96.56 291 SER A CA 1
ATOM 2165 C C . SER A 1 291 ? -28.281 1.271 16.509 1.00 96.56 291 SER A C 1
ATOM 2167 O O . SER A 1 291 ? -27.615 1.905 15.691 1.00 96.56 291 SER A O 1
ATOM 2169 N N . GLN A 1 292 ? -28.244 -0.065 16.594 1.00 96.19 292 GLN A N 1
ATOM 2170 C CA . GLN A 1 292 ? -27.306 -0.918 15.843 1.00 96.19 292 GLN A CA 1
ATOM 2171 C C . GLN A 1 292 ? -25.857 -0.480 16.065 1.00 96.19 292 GLN A C 1
ATOM 2173 O O . GLN A 1 292 ? -25.128 -0.139 15.133 1.00 96.19 292 GLN A O 1
ATOM 2178 N N . LEU A 1 293 ? -25.475 -0.420 17.339 1.00 98.31 293 LEU A N 1
ATOM 2179 C CA . LEU A 1 293 ? -24.177 0.096 17.736 1.00 98.31 293 LEU A CA 1
ATOM 2180 C C . LEU A 1 293 ? -23.070 -0.867 17.293 1.00 98.31 293 LEU A C 1
ATOM 2182 O O . LEU A 1 293 ? -23.160 -2.077 17.510 1.00 98.31 293 LEU A O 1
ATOM 2186 N N . VAL A 1 294 ? -22.008 -0.326 16.701 1.00 98.31 294 VAL A N 1
ATOM 2187 C CA . VAL A 1 294 ? -20.833 -1.080 16.258 1.00 98.31 294 VAL A CA 1
ATOM 2188 C C . VAL A 1 294 ? -19.577 -0.461 16.848 1.00 98.31 294 VAL A C 1
ATOM 2190 O O . VAL A 1 294 ? -19.248 0.689 16.547 1.00 98.31 294 VAL A O 1
ATOM 2193 N N . LEU A 1 295 ? -18.854 -1.243 17.652 1.00 98.31 295 LEU A N 1
ATOM 2194 C CA . LEU A 1 295 ? -17.529 -0.883 18.150 1.00 98.31 295 LEU A CA 1
ATOM 2195 C C . LEU A 1 295 ? -16.475 -1.308 17.130 1.00 98.31 295 LEU A C 1
ATOM 2197 O O . LEU A 1 295 ? -16.394 -2.486 16.781 1.00 98.31 295 LEU A O 1
ATOM 2201 N N . THR A 1 296 ? -15.657 -0.369 16.675 1.00 97.56 296 THR A N 1
ATOM 2202 C CA . THR A 1 296 ? -14.573 -0.615 15.726 1.00 97.56 296 THR A CA 1
ATOM 2203 C C . THR A 1 296 ? -13.234 -0.231 16.331 1.00 97.56 296 THR A C 1
ATOM 2205 O O . THR A 1 296 ? -13.112 0.772 17.028 1.00 97.56 296 THR A O 1
ATOM 2208 N N . VAL A 1 297 ? -12.217 -1.033 16.036 1.00 95.69 297 VAL A N 1
ATOM 2209 C CA . VAL A 1 297 ? -10.828 -0.756 16.384 1.00 95.69 297 VAL A CA 1
ATOM 2210 C C . VAL A 1 297 ? -9.924 -1.098 15.211 1.00 95.69 297 VAL A C 1
ATOM 2212 O O . VAL A 1 297 ? -10.099 -2.126 14.548 1.00 95.69 297 VAL A O 1
ATOM 2215 N N . LYS A 1 298 ? -8.955 -0.219 14.954 1.00 93.19 298 LYS A N 1
ATOM 2216 C CA . LYS A 1 298 ? -7.899 -0.430 13.968 1.00 93.19 298 LYS A CA 1
ATOM 2217 C C . LYS A 1 298 ? -6.586 -0.719 14.689 1.00 93.19 298 LYS A C 1
ATOM 2219 O O . LYS A 1 298 ? -6.193 0.034 15.575 1.00 93.19 298 LYS A O 1
ATOM 2224 N N . LEU A 1 299 ? -5.915 -1.791 14.284 1.00 89.75 299 LEU A N 1
ATOM 2225 C CA . LEU A 1 299 ? -4.598 -2.177 14.780 1.00 89.75 299 LEU A CA 1
ATOM 2226 C C . LEU A 1 299 ? -3.696 -2.464 13.585 1.00 89.75 299 LEU A C 1
ATOM 2228 O O . LEU A 1 299 ? -3.967 -3.379 12.809 1.00 89.75 299 LEU A O 1
ATOM 2232 N N . ASP A 1 300 ? -2.626 -1.684 13.443 1.00 84.06 300 ASP A N 1
ATOM 2233 C CA . ASP A 1 300 ? -1.797 -1.664 12.239 1.00 84.06 300 ASP A CA 1
ATOM 2234 C C . ASP A 1 300 ? -2.666 -1.441 10.984 1.00 84.06 300 ASP A C 1
ATOM 2236 O O . ASP A 1 300 ? -3.324 -0.406 10.849 1.00 84.06 300 ASP A O 1
ATOM 2240 N N . ASP A 1 301 ? -2.702 -2.423 10.081 1.00 84.44 301 ASP A N 1
ATOM 2241 C CA . ASP A 1 301 ? -3.577 -2.411 8.908 1.00 84.44 301 ASP A CA 1
ATOM 2242 C C . ASP A 1 301 ? -4.865 -3.224 9.119 1.00 84.44 301 ASP A C 1
ATOM 2244 O O . ASP A 1 301 ? -5.775 -3.145 8.295 1.00 84.44 301 ASP A O 1
ATOM 2248 N N . ASP A 1 302 ? -4.970 -3.987 10.209 1.00 91.81 302 ASP A N 1
ATOM 2249 C CA . ASP A 1 302 ? -6.142 -4.801 10.508 1.00 91.81 302 ASP A CA 1
ATOM 2250 C C . ASP A 1 302 ? -7.256 -3.953 11.140 1.00 91.81 302 ASP A C 1
ATOM 2252 O O . ASP A 1 302 ? -7.025 -2.966 11.838 1.00 91.81 302 ASP A O 1
ATOM 2256 N N . THR A 1 303 ? -8.504 -4.350 10.908 1.00 95.62 303 THR A N 1
ATOM 2257 C CA . THR A 1 303 ? -9.699 -3.741 11.499 1.00 95.62 303 THR A CA 1
ATOM 2258 C C . THR A 1 303 ? -10.585 -4.826 12.095 1.00 95.62 303 THR A C 1
ATOM 2260 O O . THR A 1 303 ? -10.847 -5.850 11.459 1.00 95.62 303 THR A O 1
ATOM 2263 N N . ALA A 1 304 ? -11.067 -4.590 13.312 1.00 97.44 304 ALA A N 1
ATOM 2264 C CA . ALA A 1 304 ? -12.055 -5.420 13.983 1.00 97.44 304 ALA A CA 1
ATOM 2265 C C . ALA A 1 304 ? -13.310 -4.592 14.272 1.00 97.44 304 ALA A C 1
ATOM 2267 O O . ALA A 1 304 ? -13.211 -3.525 14.874 1.00 97.44 304 ALA A O 1
ATOM 2268 N N . SER A 1 305 ? -14.477 -5.104 13.882 1.00 97.94 305 SER A N 1
ATOM 2269 C CA . SER A 1 305 ? -15.777 -4.484 14.157 1.00 97.94 305 SER A CA 1
ATOM 2270 C C . SER A 1 305 ? -16.693 -5.457 14.893 1.00 97.94 305 SER A C 1
ATOM 2272 O O . SER A 1 305 ? -16.844 -6.607 14.482 1.00 97.94 305 SER A O 1
ATOM 2274 N N . PHE A 1 306 ? -17.334 -5.000 15.963 1.00 98.44 306 PHE A N 1
ATOM 2275 C CA . PHE A 1 306 ? -18.228 -5.798 16.797 1.00 98.44 306 PHE A CA 1
ATOM 2276 C C . PHE A 1 306 ? -19.613 -5.165 16.834 1.00 98.44 306 PHE A C 1
ATOM 2278 O O . PHE A 1 306 ? -19.759 -4.042 17.309 1.00 98.44 306 PHE A O 1
ATOM 2285 N N . ALA A 1 307 ? -20.625 -5.899 16.372 1.00 97.75 307 ALA A N 1
ATOM 2286 C CA . ALA A 1 307 ? -22.016 -5.527 16.607 1.00 97.75 307 ALA A CA 1
ATOM 2287 C C . ALA A 1 307 ? -22.344 -5.687 18.099 1.00 97.75 307 ALA A C 1
ATOM 2289 O O . ALA A 1 307 ? -22.102 -6.757 18.676 1.00 97.75 307 ALA A O 1
ATOM 2290 N N . LEU A 1 308 ? -22.856 -4.619 18.710 1.00 97.06 308 LEU A N 1
ATOM 2291 C CA . LEU A 1 308 ? -23.176 -4.554 20.135 1.00 97.06 308 LEU A CA 1
ATOM 2292 C C . LEU A 1 308 ? -24.654 -4.822 20.430 1.00 97.06 308 LEU A C 1
ATOM 2294 O O . LEU A 1 308 ? -24.962 -5.393 21.476 1.00 97.06 308 LEU A O 1
ATOM 2298 N N . THR A 1 309 ? -25.539 -4.426 19.510 1.00 79.69 309 THR A N 1
ATOM 2299 C CA . THR A 1 309 ? -27.001 -4.540 19.605 1.00 79.69 309 THR A CA 1
ATOM 2300 C C . THR A 1 309 ? -27.632 -5.009 18.302 1.00 79.69 309 THR A C 1
ATOM 2302 O O . THR A 1 309 ? -27.021 -4.798 17.227 1.00 79.69 309 THR A O 1
#

Radius of gyration: 29.56 Å; chains: 1; bounding box: 61×35×108 Å

pLDDT: mean 91.02, std 11.6, range [36.56, 98.62]

Foldseek 3Di:
DDDDDPPPPDDDLVCLLCQQVVFPFFKFWKWKWKAQPPPRWIKIWTWMWGPPPDTKIWIWIFTDPPDDTWIKIWIDDPNWIWIATPPGQAIETDPDGDDDQDPPQFPDKDFPAWDAAPNFIWTWIWGDHPPDIKIFTAGDPTRHTQWIWDADPNGMIMIMGTDPTPPDDDGDDDDPVRYDDDAAEAEAAACDWDDGPFKIKHFPAKDQQDDFPDNVDDADPQKGKIKIKMKIWGQHQAKDWFPWQKWKAAPVRDIWGFDPDRDPPAQPTDIDGHGDMDIIMTMTIGGPPGHQMWIWTDDDRYIYIYGYD